Protein 3L87 (pdb70)

Organism: Streptococcus mutans serotype c (strain ATCC 700610 / UA159) (NCBI:txid210007)

Radius of gyration: 16.49 Å; Cα contacts (8 Å, |Δi|>4): 407; chains: 1; bounding box: 42×38×47 Å

Foldseek 3Di:
DDLLVQCLPPPHQDALVLFAAPPDCLLQDQAAAADPPHDVSLLSVAVNQLVLQVLCCDPVSCVVRVHHHFFKAAVSRSVHRFGKMWGFAADDPCCDPDGTPDTFIWGPKDFPDFDPFKEFAPQHDDSRYPDDDAATQIGTQKTWMWTAGNSRHTDIDIDGDPVRVRVVQRSCSNGSHHRSNRADPVDRHDDDPRYHYRD

InterPro domains:
  IPR023635 Peptide deformylase [MF_00163] (15-203)
  IPR023635 Peptide deformylase [PF01327] (17-192)
  IPR023635 Peptide deformylase [PIRSF004749] (14-200)
  IPR023635 Peptide deformylase [PR01576] (59-88)
  IPR023635 Peptide deformylase [PR01576] (129-140)
  IPR023635 Peptide deformylase [PR01576] (142-160)
  IPR023635 Peptide deformylase [PR01576] (161-190)
  IPR023635 Peptide deformylase [PTHR10458] (14-193)
  IPR023635 Peptide deformylase [TIGR00079] (17-198)
  IPR023635 Peptide deformylase [cd00487] (19-184)
  IPR036821 Peptide deformylase superfamily [G3DSA:3.90.45.10] (1-204)
  IPR036821 Peptide deformylase superfamily [SSF56420] (4-200)

CATH classification: 3.90.45.10

Structure (mmCIF, N/CA/C/O backbone):
data_3L87
#
_entry.id   3L87
#
_cell.length_a   47.589
_cell.length_b   55.621
_cell.length_c   85.778
_cell.angle_alpha   90.00
_cell.angle_beta   90.00
_cell.angle_gamma   90.00
#
_symmetry.space_group_name_H-M   'P 21 21 21'
#
loop_
_entity.id
_entity.type
_entity.pdbx_description
1 polymer 'Peptide deformylase'
2 non-polymer 'FE (III) ION'
3 water water
#
loop_
_atom_site.group_PDB
_atom_site.id
_atom_site.type_symbol
_atom_site.label_atom_id
_atom_site.label_alt_id
_atom_site.label_comp_id
_atom_site.label_asym_id
_atom_site.label_entity_id
_atom_site.label_seq_id
_atom_site.pdbx_PDB_ins_code
_atom_site.Cartn_x
_atom_site.Cartn_y
_atom_site.Cartn_z
_atom_site.occupancy
_atom_site.B_iso_or_equiv
_atom_site.auth_seq_id
_atom_site.auth_comp_id
_atom_site.auth_asym_id
_atom_site.auth_atom_id
_atom_site.pdbx_PDB_model_num
ATOM 1 N N . MET A 1 35 ? 28.298 -1.663 -2.852 1.00 43.87 1 MET A N 1
ATOM 2 C CA . MET A 1 35 ? 27.794 -0.272 -2.650 1.00 44.65 1 MET A CA 1
ATOM 3 C C . MET A 1 35 ? 27.536 0.074 -1.162 1.00 43.48 1 MET A C 1
ATOM 4 O O . MET A 1 35 ? 27.607 -0.801 -0.272 1.00 43.47 1 MET A O 1
ATOM 9 N N . SER A 1 36 ? 27.267 1.358 -0.913 1.00 42.14 2 SER A N 1
ATOM 10 C CA . SER A 1 36 ? 27.160 1.901 0.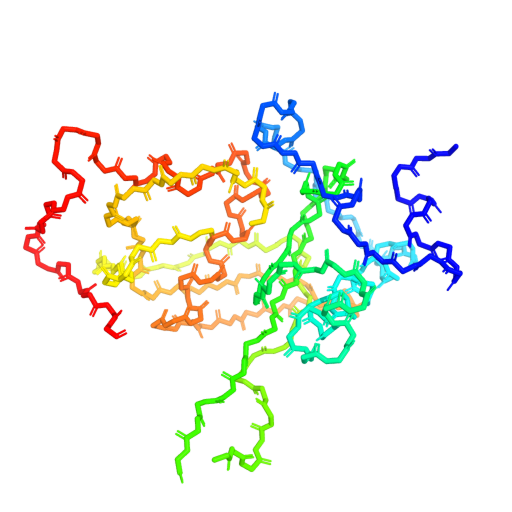438 1.00 40.45 2 SER A CA 1
ATOM 11 C C . SER A 1 36 ? 25.819 1.528 1.063 1.00 38.81 2 SER A C 1
ATOM 12 O O . SER A 1 36 ? 24.888 1.092 0.361 1.00 38.28 2 SER A O 1
ATOM 15 N N . ALA A 1 37 ? 25.716 1.688 2.382 1.00 36.05 3 ALA A N 1
ATOM 16 C CA . ALA A 1 37 ? 24.431 1.463 3.058 1.00 33.93 3 ALA A CA 1
ATOM 17 C C . ALA A 1 37 ? 23.319 2.285 2.390 1.00 31.53 3 ALA A C 1
ATOM 18 O O . ALA A 1 37 ? 22.186 1.840 2.269 1.00 30.91 3 ALA A O 1
ATOM 20 N N . ILE A 1 38 ? 23.671 3.480 1.929 1.00 29.55 4 ILE A N 1
ATOM 21 C CA . ILE A 1 38 ? 22.717 4.375 1.271 1.00 27.06 4 ILE A CA 1
ATOM 22 C C . ILE A 1 38 ? 22.333 3.912 -0.153 1.00 26.41 4 ILE A C 1
ATOM 23 O O . ILE A 1 38 ? 21.171 3.839 -0.468 1.00 24.29 4 ILE A O 1
ATOM 28 N N . LYS A 1 39 ? 23.300 3.592 -0.997 1.00 26.69 5 LYS A N 1
ATOM 29 C CA . LYS A 1 39 ? 22.962 3.030 -2.310 1.00 28.05 5 LYS A CA 1
ATOM 30 C C . LYS A 1 39 ? 22.169 1.729 -2.200 1.00 26.88 5 LYS A C 1
ATOM 31 O O . LYS A 1 39 ? 21.287 1.495 -2.999 1.00 27.07 5 LYS A O 1
ATOM 37 N N . THR A 1 40 ? 22.444 0.918 -1.182 1.00 26.47 6 THR A N 1
ATOM 38 C CA . THR A 1 40 ? 21.673 -0.296 -0.929 1.00 26.22 6 THR A CA 1
ATOM 39 C C . THR A 1 40 ? 20.252 -0.047 -0.443 1.00 25.41 6 THR A C 1
ATOM 40 O O . THR A 1 40 ? 19.309 -0.603 -1.003 1.00 25.18 6 THR A O 1
ATOM 44 N N . ILE A 1 41 ? 20.093 0.758 0.608 1.00 24.13 7 ILE A N 1
ATOM 45 C CA . ILE A 1 41 ? 18.777 1.004 1.179 1.00 24.16 7 ILE A CA 1
ATOM 46 C C . ILE A 1 41 ? 17.873 1.777 0.215 1.00 23.88 7 ILE A C 1
ATOM 47 O O . ILE A 1 41 ? 16.672 1.650 0.253 1.00 23.90 7 ILE A O 1
ATOM 52 N N . THR A 1 42 ? 18.445 2.559 -0.675 1.00 24.68 8 THR A N 1
ATOM 53 C CA . THR A 1 42 ? 17.594 3.371 -1.544 1.00 26.36 8 THR A CA 1
ATOM 54 C C . THR A 1 42 ? 17.138 2.680 -2.850 1.00 27.51 8 THR A C 1
ATOM 55 O O . THR A 1 42 ? 16.426 3.308 -3.659 1.00 27.62 8 THR A O 1
ATOM 59 N N . LYS A 1 43 ? 17.556 1.412 -3.041 1.00 27.69 9 LYS A N 1
ATOM 60 C CA . LYS A 1 43 ? 17.169 0.619 -4.203 1.00 27.72 9 LYS A CA 1
ATOM 61 C C . LYS A 1 43 ? 15.682 0.448 -4.101 1.00 27.34 9 LYS A C 1
ATOM 62 O O . LYS A 1 43 ? 15.157 0.265 -3.008 1.00 28.38 9 LYS A O 1
ATOM 68 N N . ALA A 1 44 ? 14.993 0.497 -5.231 1.00 27.60 10 ALA A N 1
ATOM 69 C CA . ALA A 1 44 ? 13.538 0.485 -5.220 1.00 27.44 10 ALA A CA 1
ATOM 70 C C . ALA A 1 44 ? 12.998 -0.788 -4.573 1.00 27.70 10 ALA A C 1
ATOM 71 O O . ALA A 1 44 ? 11.933 -0.759 -3.951 1.00 27.53 10 ALA A O 1
ATOM 73 N N . SER A 1 45 ? 13.750 -1.894 -4.718 1.00 27.30 11 SER A N 1
ATOM 74 C CA . SER A 1 45 ? 13.344 -3.212 -4.183 1.00 26.41 11 SER A CA 1
ATOM 75 C C . SER A 1 45 ? 13.567 -3.326 -2.696 1.00 25.95 11 SER A C 1
ATOM 76 O O . SER A 1 45 ? 12.945 -4.155 -2.043 1.00 25.06 11 SER A O 1
ATOM 79 N N . HIS A 1 46 ? 14.458 -2.490 -2.162 1.00 25.63 12 HIS A N 1
ATOM 80 C CA . HIS A 1 46 ? 14.852 -2.620 -0.758 1.00 24.71 12 HIS A CA 1
ATOM 81 C C . HIS A 1 46 ? 13.785 -2.183 0.228 1.00 23.13 12 HIS A C 1
ATOM 82 O O . HIS A 1 46 ? 13.379 -1.029 0.222 1.00 24.23 12 HIS A O 1
ATOM 89 N N . LEU A 1 47 ? 13.323 -3.086 1.077 1.00 21.42 13 LEU A N 1
ATOM 90 C CA . LEU A 1 47 ? 12.539 -2.681 2.254 1.00 20.98 13 LEU A CA 1
ATOM 91 C C . LEU A 1 47 ? 13.425 -2.720 3.508 1.00 19.57 13 LEU A C 1
ATOM 92 O O . LEU A 1 47 ? 14.097 -3.731 3.741 1.00 19.68 13 LEU A O 1
ATOM 97 N N . ILE A 1 48 ? 13.442 -1.642 4.299 1.00 17.81 14 ILE A N 1
ATOM 98 C CA . ILE A 1 48 ? 14.289 -1.595 5.540 1.00 15.47 14 ILE A CA 1
ATOM 99 C C . ILE A 1 48 ? 13.721 -2.590 6.508 1.00 15.33 14 ILE A C 1
ATOM 100 O O . ILE A 1 48 ? 12.527 -2.615 6.737 1.00 13.96 14 ILE A O 1
ATOM 105 N N . ASP A 1 49 ? 14.588 -3.415 7.094 1.00 16.86 15 ASP A N 1
ATOM 106 C CA . ASP A 1 49 ? 14.178 -4.317 8.159 1.00 17.26 15 ASP A CA 1
ATOM 107 C C . ASP A 1 49 ? 15.235 -4.294 9.240 1.00 17.24 15 ASP A C 1
ATOM 108 O O . ASP A 1 49 ? 16.136 -3.510 9.121 1.00 17.25 15 ASP A O 1
ATOM 113 N N . MET A 1 50 ? 15.152 -5.157 10.269 1.00 17.51 16 MET A N 1
ATOM 114 C CA . MET A 1 50 ? 16.107 -5.162 11.393 1.00 17.18 16 MET A CA 1
ATOM 115 C C . MET A 1 50 ? 17.603 -5.426 11.084 1.00 17.59 16 MET A C 1
ATOM 116 O O . MET A 1 50 ? 18.484 -5.114 11.907 1.00 15.87 16 MET A O 1
ATOM 121 N N . ASN A 1 51 ? 17.889 -5.999 9.919 1.00 18.13 17 ASN A N 1
ATOM 122 C CA . ASN A 1 51 ? 19.247 -6.321 9.540 1.00 19.43 17 ASN A CA 1
ATOM 123 C C . ASN A 1 51 ? 19.962 -5.107 8.983 1.00 18.83 17 ASN A C 1
ATOM 124 O O . ASN A 1 51 ? 21.185 -5.076 8.920 1.00 19.24 17 ASN A O 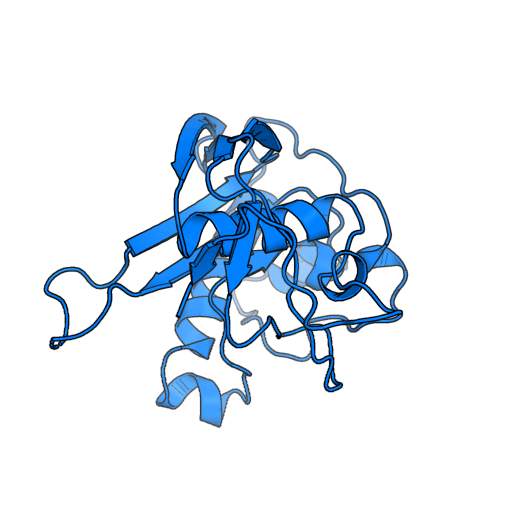1
ATOM 129 N N . ASP A 1 52 ? 19.196 -4.096 8.577 1.00 19.13 18 ASP A N 1
ATOM 130 C CA . ASP A 1 52 ? 19.745 -2.801 8.201 1.00 18.09 18 ASP A CA 1
ATOM 131 C C . ASP A 1 52 ? 20.069 -1.896 9.419 1.00 18.44 18 ASP A C 1
ATOM 132 O O . ASP A 1 52 ? 20.850 -0.948 9.271 1.00 18.39 18 ASP A O 1
ATOM 137 N N . ILE A 1 53 ? 19.453 -2.172 10.584 1.00 17.57 19 ILE A N 1
ATOM 138 C CA . ILE A 1 53 ? 19.663 -1.408 11.835 1.00 16.35 19 ILE A CA 1
ATOM 139 C C . ILE A 1 53 ? 20.868 -1.911 12.622 1.00 15.92 19 ILE A C 1
ATOM 140 O O . ILE A 1 53 ? 20.938 -3.068 13.040 1.00 14.80 19 ILE A O 1
ATOM 145 N N . ILE A 1 54 ? 21.844 -1.027 12.801 1.00 15.10 20 ILE A N 1
ATOM 146 C CA . ILE A 1 54 ? 23.063 -1.331 13.503 1.00 13.90 20 ILE A CA 1
ATOM 147 C C . ILE A 1 54 ? 22.819 -1.161 14.999 1.00 14.34 20 ILE A C 1
ATOM 148 O O . ILE A 1 54 ? 21.849 -0.510 15.426 1.00 12.87 20 ILE A O 1
ATOM 153 N N . ARG A 1 55 ? 23.666 -1.800 15.809 1.00 14.58 21 ARG A N 1
ATOM 154 C CA . ARG A 1 55 ? 23.321 -1.931 17.200 1.00 14.68 21 ARG A CA 1
ATOM 155 C C . ARG A 1 55 ? 24.368 -1.294 18.065 1.00 14.66 21 ARG A C 1
ATOM 156 O O . ARG A 1 55 ? 25.510 -1.054 17.639 1.00 13.72 21 ARG A O 1
ATOM 164 N N . GLU A 1 56 ? 23.942 -0.979 19.278 1.00 14.52 22 GLU A N 1
ATOM 165 C CA . GLU A 1 56 ? 24.822 -0.404 20.245 1.00 15.72 22 GLU A CA 1
ATOM 166 C C . GLU A 1 56 ? 26.196 -1.055 20.129 1.00 15.61 22 GLU A C 1
ATOM 167 O O . GLU A 1 56 ? 26.306 -2.266 20.259 1.00 16.96 22 GLU A O 1
ATOM 173 N N . GLY A 1 57 ? 27.239 -0.267 19.919 1.00 16.15 23 GLY A N 1
ATOM 174 C CA . GLY A 1 57 ? 28.615 -0.801 19.854 1.00 15.08 23 GLY A CA 1
ATOM 175 C C . GLY A 1 57 ? 29.278 -0.477 18.525 1.00 14.04 23 GLY A C 1
ATOM 176 O O . GLY A 1 57 ? 30.499 -0.375 18.411 1.00 14.38 23 GLY A O 1
ATOM 177 N N . HIS A 1 58 ? 28.451 -0.338 17.512 1.00 13.34 24 HIS A N 1
ATOM 178 C CA . HIS A 1 58 ? 28.902 0.069 16.212 1.00 13.56 24 HIS A CA 1
ATOM 179 C C . HIS A 1 58 ? 29.416 1.553 16.235 1.00 13.74 24 HIS A C 1
ATOM 180 O O . HIS A 1 58 ? 28.715 2.452 16.713 1.00 13.99 24 HIS A O 1
ATOM 187 N N . PRO A 1 59 ? 30.632 1.816 15.703 1.00 14.41 25 PRO A N 1
ATOM 188 C CA . PRO A 1 59 ? 31.179 3.182 15.797 1.00 15.19 25 PRO A CA 1
ATOM 189 C C . PRO A 1 59 ? 30.312 4.288 15.188 1.00 15.50 25 PRO A C 1
ATOM 190 O O . PRO A 1 59 ? 30.387 5.414 15.677 1.00 16.95 25 PRO A O 1
ATOM 194 N N . THR A 1 60 ? 29.492 3.991 14.174 1.00 15.80 26 THR A N 1
ATOM 195 C CA . THR A 1 60 ? 28.710 5.050 13.473 1.00 15.24 26 THR A CA 1
ATOM 196 C C . THR A 1 60 ? 27.616 5.718 14.369 1.00 14.92 26 THR A C 1
ATOM 197 O O . THR A 1 60 ? 27.214 6.858 14.132 1.00 15.10 26 THR A O 1
ATOM 201 N N . LEU A 1 61 ? 27.135 4.997 15.390 1.00 13.95 27 LEU A N 1
ATOM 202 C CA . LEU A 1 61 ? 26.205 5.536 16.404 1.00 12.49 27 LEU A CA 1
ATOM 203 C C . LEU A 1 61 ? 26.862 6.564 17.336 1.00 11.93 27 LEU A C 1
ATOM 204 O O . LEU A 1 61 ? 26.171 7.310 18.010 1.00 13.57 27 LEU A O 1
ATOM 209 N N . ARG A 1 62 ? 28.179 6.601 17.398 1.00 10.31 28 ARG A N 1
ATOM 210 C CA . ARG A 1 62 ? 28.882 7.535 18.263 1.00 11.65 28 ARG A CA 1
ATOM 211 C C . ARG A 1 62 ? 29.601 8.685 17.501 1.00 11.66 28 ARG A C 1
ATOM 212 O O . ARG A 1 62 ? 30.178 9.542 18.111 1.00 11.47 28 ARG A O 1
ATOM 220 N N . ALA A 1 63 ? 29.551 8.645 16.169 1.00 13.06 29 ALA A N 1
ATOM 221 C CA . ALA A 1 63 ? 30.083 9.641 15.299 1.00 11.72 29 ALA A CA 1
ATOM 222 C C . ALA A 1 63 ? 29.098 10.787 15.247 1.00 13.20 29 ALA A C 1
ATOM 223 O O . ALA A 1 63 ? 27.893 10.592 15.428 1.00 13.19 29 ALA A O 1
ATOM 225 N N . VAL A 1 64 ? 29.593 11.995 14.954 1.00 13.39 30 VAL A N 1
ATOM 226 C CA . VAL A 1 64 ? 28.691 13.132 14.711 1.00 14.08 30 VAL A CA 1
ATOM 227 C C . VAL A 1 64 ? 28.283 13.023 13.244 1.00 14.25 30 VAL A C 1
ATOM 228 O O . VAL A 1 64 ? 29.127 12.886 12.362 1.00 13.40 30 VAL A O 1
ATOM 232 N N . ALA A 1 65 ? 26.980 13.002 12.992 1.00 14.87 31 ALA A N 1
ATOM 233 C CA . ALA A 1 65 ? 26.493 12.852 11.635 1.00 15.89 31 ALA A CA 1
ATOM 234 C C . ALA A 1 65 ? 26.881 14.085 10.778 1.00 16.09 31 ALA A C 1
ATOM 235 O O . ALA A 1 65 ? 27.125 15.193 11.309 1.00 16.74 31 ALA A O 1
ATOM 237 N N . GLN A 1 66 ? 26.949 13.862 9.470 1.00 16.52 32 GLN A N 1
ATOM 238 C CA . GLN A 1 66 ? 27.298 14.884 8.498 1.00 17.66 32 GLN A CA 1
ATOM 239 C C . GLN A 1 66 ? 26.041 15.625 8.103 1.00 17.89 32 GLN A C 1
ATOM 240 O O . GLN A 1 66 ? 24.993 15.024 7.988 1.00 17.24 32 GLN A O 1
ATOM 246 N N . ASP A 1 67 ? 26.159 16.940 7.889 1.00 18.87 33 ASP A N 1
ATOM 247 C CA . ASP A 1 67 ? 25.053 17.781 7.430 1.00 19.20 33 ASP A CA 1
ATOM 248 C C . ASP A 1 67 ? 24.685 17.320 6.067 1.00 18.47 33 ASP A C 1
ATOM 249 O O . ASP A 1 67 ? 25.575 16.958 5.329 1.00 18.40 33 ASP A O 1
ATOM 254 N N . VAL A 1 68 ? 23.404 17.323 5.701 1.00 18.88 34 VAL A N 1
ATOM 255 C CA . VAL A 1 68 ? 23.115 17.134 4.285 1.00 20.15 34 VAL A CA 1
ATOM 256 C C . VAL A 1 68 ? 23.136 18.510 3.596 1.00 22.19 34 VAL A C 1
ATOM 257 O O . VAL A 1 68 ? 22.815 19.548 4.206 1.00 21.90 34 VAL A O 1
ATOM 261 N N . THR A 1 69 ? 23.501 18.491 2.319 1.00 23.94 35 THR A N 1
ATOM 262 C CA . THR A 1 69 ? 23.634 19.703 1.531 1.00 24.93 35 THR A CA 1
ATOM 263 C C . THR A 1 69 ? 22.338 19.875 0.707 1.00 24.75 35 THR A C 1
ATOM 264 O O . THR A 1 69 ? 21.603 18.893 0.513 1.00 23.49 35 THR A O 1
ATOM 268 N N . PHE A 1 70 ? 22.015 21.120 0.320 1.00 24.40 36 PHE A N 1
ATOM 269 C CA . PHE A 1 70 ? 20.771 21.427 -0.397 1.00 24.98 36 PHE A CA 1
ATOM 270 C C . PHE A 1 70 ? 21.052 22.022 -1.787 1.00 25.04 36 PHE A C 1
ATOM 271 O O . PHE A 1 70 ? 22.131 22.548 -2.005 1.00 25.70 36 PHE A O 1
ATOM 279 N N . PRO A 1 71 ? 20.126 21.881 -2.758 1.00 25.54 37 PRO A N 1
ATOM 280 C CA . PRO A 1 71 ? 18.861 21.130 -2.701 1.00 25.99 37 PRO A CA 1
ATOM 281 C C . PRO A 1 71 ? 19.188 19.649 -2.554 1.00 25.98 37 PRO A C 1
ATOM 282 O O . PRO A 1 71 ? 20.213 19.200 -3.095 1.00 26.03 37 PRO A O 1
ATOM 286 N N . LEU A 1 72 ? 18.339 18.927 -1.822 1.00 25.87 38 LEU A N 1
ATOM 287 C CA . LEU A 1 72 ? 18.518 17.507 -1.496 1.00 26.12 38 LEU A CA 1
ATOM 288 C C . LEU A 1 72 ? 18.815 16.593 -2.715 1.00 26.97 38 LEU A C 1
ATOM 289 O O . LEU A 1 72 ? 18.100 16.652 -3.730 1.00 27.15 38 LEU A O 1
ATOM 294 N N . ASN A 1 73 ? 19.854 15.764 -2.658 1.00 27.55 39 ASN A N 1
ATOM 295 C CA . ASN A 1 73 ? 19.909 14.744 -3.728 1.00 29.22 39 ASN A CA 1
ATOM 296 C C . ASN A 1 73 ? 18.881 13.665 -3.501 1.00 29.29 39 ASN A C 1
ATOM 297 O O . ASN A 1 73 ? 18.344 13.524 -2.369 1.00 28.88 39 ASN A O 1
ATOM 302 N N . GLU A 1 74 ? 18.571 12.938 -4.579 1.00 29.28 40 GLU A N 1
ATOM 303 C CA . GLU A 1 74 ? 17.386 12.089 -4.597 1.00 29.90 40 GLU A CA 1
ATOM 304 C C . GLU A 1 74 ? 17.546 10.891 -3.640 1.00 28.67 40 GLU A C 1
ATOM 305 O O . GLU A 1 74 ? 16.538 10.360 -3.133 1.00 28.90 40 GLU A O 1
ATOM 311 N N . ASP A 1 75 ? 18.802 10.515 -3.377 1.00 27.11 41 ASP A N 1
ATOM 312 C CA . ASP A 1 75 ? 19.170 9.463 -2.410 1.00 27.11 41 ASP A CA 1
ATOM 313 C C . ASP A 1 75 ? 18.681 9.822 -0.991 1.00 25.11 41 ASP A C 1
ATOM 314 O O . ASP A 1 75 ? 18.015 9.016 -0.311 1.00 24.18 41 ASP A O 1
ATOM 319 N N . ASP A 1 76 ? 19.056 11.034 -0.567 1.00 23.64 42 ASP A N 1
ATOM 320 C CA . ASP A 1 76 ? 18.610 11.649 0.697 1.00 22.37 42 ASP A CA 1
ATOM 321 C C . ASP A 1 76 ? 17.078 11.733 0.785 1.00 21.37 42 ASP A C 1
ATOM 322 O O . ASP A 1 76 ? 16.508 11.498 1.839 1.00 20.23 42 ASP A O 1
ATOM 327 N N . ILE A 1 77 ? 16.433 12.058 -0.340 1.00 21.50 43 ILE A N 1
ATOM 328 C CA . ILE A 1 77 ? 14.973 12.076 -0.456 1.00 21.65 43 ILE A CA 1
ATOM 329 C C . ILE A 1 77 ? 14.322 10.681 -0.338 1.00 21.32 43 ILE A C 1
ATOM 330 O O . ILE A 1 77 ? 13.366 10.492 0.437 1.00 21.57 43 ILE A O 1
ATOM 335 N N . ILE A 1 78 ? 14.825 9.712 -1.105 1.00 20.57 44 ILE A N 1
ATOM 336 C CA . ILE A 1 78 ? 14.333 8.314 -1.034 1.00 21.34 44 ILE A CA 1
ATOM 337 C C . ILE A 1 78 ? 14.674 7.708 0.332 1.00 20.03 44 ILE A C 1
ATOM 338 O O . ILE A 1 78 ? 13.834 7.030 0.923 1.00 19.91 44 ILE A O 1
ATOM 343 N N . LEU A 1 79 ? 15.881 8.006 0.839 1.00 19.67 45 LEU A N 1
ATOM 344 C CA . LEU A 1 79 ? 16.281 7.520 2.172 1.00 18.79 45 LEU A CA 1
ATOM 345 C C . LEU A 1 79 ? 15.207 7.856 3.186 1.00 18.46 45 LEU A C 1
ATOM 346 O O . LEU A 1 79 ? 14.800 7.001 3.938 1.00 17.71 45 LEU A O 1
ATOM 351 N N . GLY A 1 80 ? 14.671 9.086 3.131 1.00 18.90 46 GLY A N 1
ATOM 352 C CA . GLY A 1 80 ? 13.636 9.488 4.056 1.00 18.24 46 GLY A CA 1
ATOM 353 C C . GLY A 1 80 ? 12.304 8.787 3.905 1.00 18.20 46 GLY A C 1
ATOM 354 O O . GLY A 1 80 ? 11.665 8.429 4.901 1.00 17.08 46 GLY A O 1
ATOM 355 N N . GLU A 1 81 ? 11.836 8.632 2.662 1.00 19.61 47 GLU A N 1
ATOM 356 C CA . GLU A 1 81 ? 10.607 7.850 2.392 1.00 20.77 47 GLU A CA 1
ATOM 357 C C . GLU A 1 81 ? 10.753 6.396 2.899 1.00 19.85 47 GLU A C 1
ATOM 358 O O . GLU A 1 81 ? 9.850 5.835 3.482 1.00 19.47 47 GLU A O 1
ATOM 364 N N . LYS A 1 82 ? 11.918 5.805 2.697 1.00 20.02 48 LYS A N 1
ATOM 365 C CA . LYS A 1 82 ? 12.177 4.427 3.203 1.00 20.36 48 LYS A CA 1
ATOM 366 C C . LYS A 1 82 ? 12.094 4.329 4.716 1.00 20.15 48 LYS A C 1
ATOM 367 O O . LYS A 1 82 ? 11.556 3.333 5.268 1.00 19.74 48 LYS A O 1
ATOM 373 N N . MET A 1 83 ? 12.641 5.340 5.404 1.00 19.05 49 MET A N 1
ATOM 374 C CA . MET A 1 83 ? 12.569 5.356 6.868 1.00 18.08 49 MET A CA 1
ATOM 375 C C . MET A 1 83 ? 11.148 5.432 7.383 1.00 17.88 49 MET A C 1
ATOM 376 O O . MET A 1 83 ? 10.793 4.694 8.296 1.00 18.44 49 MET A O 1
ATOM 381 N N . LEU A 1 84 ? 10.338 6.327 6.816 1.00 18.00 50 LEU A N 1
ATOM 382 C CA . LEU A 1 84 ? 8.911 6.453 7.164 1.00 18.30 50 LEU A CA 1
ATOM 383 C C . LEU A 1 84 ? 8.127 5.159 6.810 1.00 18.31 50 LEU A C 1
ATOM 384 O O . LEU A 1 84 ? 7.309 4.673 7.582 1.00 16.44 50 LEU A O 1
ATOM 389 N N . GLN A 1 85 ? 8.402 4.594 5.651 1.00 19.43 51 GLN A N 1
ATOM 390 C CA . GLN A 1 85 ? 7.810 3.277 5.316 1.00 21.17 51 GLN A CA 1
ATOM 391 C C . GLN A 1 85 ? 8.199 2.175 6.329 1.00 20.55 51 GLN A C 1
ATOM 392 O O . GLN A 1 85 ? 7.345 1.408 6.790 1.00 20.15 51 GLN A O 1
ATOM 398 N N . PHE A 1 86 ? 9.464 2.150 6.741 1.00 20.60 52 PHE A N 1
ATOM 399 C CA . PHE A 1 86 ? 9.868 1.235 7.818 1.00 20.05 52 PHE A CA 1
ATOM 400 C C . PHE A 1 86 ? 9.041 1.459 9.067 1.00 20.03 52 PHE A C 1
ATOM 401 O O . PHE A 1 86 ? 8.550 0.487 9.633 1.00 20.19 52 PHE A O 1
ATOM 409 N N . LEU A 1 87 ? 8.869 2.722 9.507 1.00 19.87 53 LEU A N 1
ATOM 410 C CA . LEU A 1 87 ? 8.053 2.979 10.697 1.00 19.89 53 LEU A CA 1
ATOM 411 C C . LEU A 1 87 ? 6.597 2.598 10.484 1.00 20.82 53 LEU A C 1
ATOM 412 O O . LEU A 1 87 ? 5.984 2.091 11.398 1.00 20.53 53 LEU A O 1
ATOM 417 N N . LYS A 1 88 ? 6.031 2.819 9.293 1.00 22.23 54 LYS A N 1
ATOM 418 C CA . LYS A 1 88 ? 4.686 2.257 9.019 1.00 23.41 54 LYS A CA 1
ATOM 419 C C . LYS A 1 88 ? 4.715 0.737 9.248 1.00 22.77 54 LYS A C 1
ATOM 420 O O . LYS A 1 88 ? 3.999 0.226 10.116 1.00 21.75 54 LYS A O 1
ATOM 426 N N . ASN A 1 89 ? 5.581 0.058 8.486 1.00 22.36 55 ASN A N 1
ATOM 427 C CA . ASN A 1 89 ? 5.700 -1.407 8.527 1.00 23.62 55 ASN A CA 1
ATOM 428 C C . ASN A 1 89 ? 5.805 -1.875 9.952 1.00 23.95 55 ASN A C 1
ATOM 429 O O . ASN A 1 89 ? 5.091 -2.772 10.346 1.00 25.11 55 ASN A O 1
ATOM 434 N N . SER A 1 90 ? 6.640 -1.212 10.751 1.00 24.74 56 SER A N 1
ATOM 435 C CA . SER A 1 90 ? 6.899 -1.672 12.123 1.00 23.99 56 SER A CA 1
ATOM 436 C C . SER A 1 90 ? 5.737 -1.490 13.042 1.00 24.51 56 SER A C 1
ATOM 437 O O . SER A 1 90 ? 5.691 -2.136 14.078 1.00 24.30 56 SER A O 1
ATOM 440 N N . GLN A 1 91 ? 4.821 -0.582 12.693 1.00 25.50 57 GLN A N 1
ATOM 441 C CA . GLN A 1 91 ? 3.632 -0.283 13.510 1.00 26.47 57 GLN A CA 1
ATOM 442 C C . GLN A 1 91 ? 2.371 -1.092 13.092 1.00 28.10 57 GLN A C 1
ATOM 443 O O . GLN A 1 91 ? 1.404 -1.179 13.847 1.00 27.86 57 GLN A O 1
ATOM 449 N N . ASP A 1 92 ? 2.377 -1.624 11.878 1.00 29.83 58 ASP A N 1
ATOM 450 C CA . ASP A 1 92 ? 1.299 -2.463 11.386 1.00 32.48 58 ASP A CA 1
ATOM 451 C C . ASP A 1 92 ? 1.543 -3.897 11.877 1.00 33.51 58 ASP A C 1
ATOM 452 O O . ASP A 1 92 ? 2.578 -4.484 11.589 1.00 33.78 58 ASP A O 1
ATOM 457 N N . PRO A 1 93 ? 0.606 -4.446 12.670 1.00 35.11 59 PRO A N 1
ATOM 458 C CA . PRO A 1 93 ? 0.745 -5.811 13.191 1.00 35.85 59 PRO A CA 1
ATOM 459 C C . PRO A 1 93 ? 1.153 -6.876 12.161 1.00 36.51 59 PRO A C 1
ATOM 460 O O . PRO A 1 93 ? 1.996 -7.729 12.459 1.00 37.08 59 PRO A O 1
ATOM 464 N N . VAL A 1 94 ? 0.584 -6.791 10.960 1.00 37.00 60 VAL A N 1
ATOM 465 C CA . VAL A 1 94 ? 0.717 -7.829 9.941 1.00 37.10 60 VAL A CA 1
ATOM 466 C C . VAL A 1 94 ? 2.067 -7.780 9.219 1.00 37.64 60 VAL A C 1
ATOM 467 O O . VAL A 1 94 ? 2.687 -8.817 8.949 1.00 37.81 60 VAL A O 1
ATOM 471 N N . THR A 1 95 ? 2.535 -6.580 8.907 1.00 37.66 61 THR A N 1
ATOM 472 C CA . THR A 1 95 ? 3.842 -6.453 8.271 1.00 37.57 61 THR A CA 1
ATOM 473 C C . THR A 1 95 ? 4.946 -6.663 9.290 1.00 37.26 61 THR A C 1
ATOM 474 O O . THR A 1 95 ? 5.937 -7.277 8.970 1.00 37.53 61 THR A O 1
ATOM 478 N N . ALA A 1 96 ? 4.751 -6.170 10.517 1.00 37.32 62 ALA A N 1
ATOM 479 C CA . ALA A 1 96 ? 5.750 -6.257 11.595 1.00 37.43 62 ALA A CA 1
ATOM 480 C C . ALA A 1 96 ? 6.120 -7.719 11.914 1.00 37.89 62 ALA A C 1
ATOM 481 O O . ALA A 1 96 ? 7.273 -8.123 11.774 1.00 37.24 62 ALA A O 1
ATOM 483 N N . GLU A 1 97 ? 5.137 -8.507 12.338 1.00 38.87 63 GLU A N 1
ATOM 484 C CA . GLU A 1 97 ? 5.367 -9.937 12.646 1.00 39.65 63 GLU A CA 1
ATOM 485 C C . GLU A 1 97 ? 5.969 -10.729 11.461 1.00 38.60 63 GLU A C 1
ATOM 486 O O . GLU A 1 97 ? 6.922 -11.487 11.638 1.00 38.57 63 GLU A O 1
ATOM 492 N N . LYS A 1 98 ? 5.445 -10.490 10.262 1.00 37.90 64 LYS A N 1
ATOM 493 C CA . LYS A 1 98 ? 5.942 -11.119 9.041 1.00 37.65 64 LYS A CA 1
ATOM 494 C C . LYS A 1 98 ? 7.364 -10.692 8.643 1.00 37.05 64 LYS A C 1
ATOM 495 O O . LYS A 1 98 ? 8.157 -11.505 8.155 1.00 36.40 64 LYS A O 1
ATOM 501 N N . MET A 1 99 ? 7.684 -9.414 8.834 1.00 36.03 65 MET A N 1
ATOM 502 C CA . MET A 1 99 ? 9.026 -8.904 8.515 1.00 35.21 65 MET A CA 1
ATOM 503 C C . MET A 1 99 ? 9.968 -9.006 9.697 1.00 33.99 65 MET A C 1
ATOM 504 O O . MET A 1 99 ? 11.176 -8.804 9.556 1.00 33.99 65 MET A O 1
ATOM 509 N N . GLU A 1 100 ? 9.395 -9.335 10.853 1.00 32.87 66 GLU A N 1
ATOM 510 C CA . GLU A 1 100 ? 10.098 -9.449 12.133 1.00 32.07 66 GLU A CA 1
ATOM 511 C C . GLU A 1 100 ? 10.702 -8.130 12.540 1.00 31.00 66 GLU A C 1
ATOM 512 O O . GLU A 1 100 ? 11.924 -8.007 12.720 1.00 30.20 66 GLU A O 1
ATOM 518 N N . LEU A 1 101 ? 9.818 -7.147 12.662 1.00 30.24 67 LEU A N 1
ATOM 519 C CA . LEU A 1 101 ? 10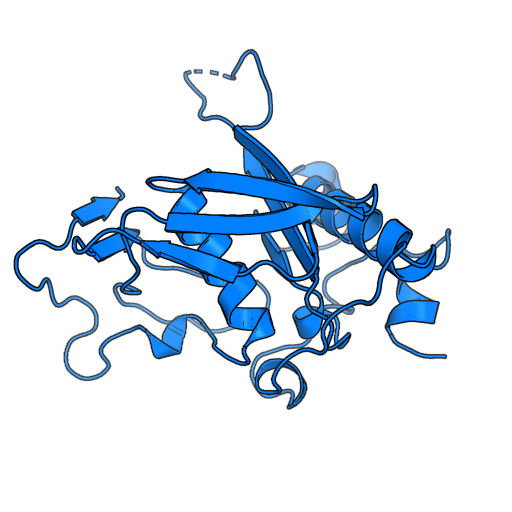.212 -5.795 13.029 1.00 29.10 67 LEU A CA 1
ATOM 520 C C . LEU A 1 101 ? 9.827 -5.541 14.473 1.00 28.21 67 LEU A C 1
ATOM 521 O O . LEU A 1 101 ? 8.872 -6.108 15.006 1.00 27.46 67 LEU A O 1
ATOM 526 N N . ARG A 1 102 ? 10.612 -4.681 15.087 1.00 27.55 68 ARG A N 1
ATOM 527 C CA . ARG A 1 102 ? 10.395 -4.223 16.434 1.00 27.39 68 ARG A CA 1
ATOM 528 C C . ARG A 1 102 ? 9.792 -2.819 16.200 1.00 26.59 68 ARG A C 1
ATOM 529 O O . ARG A 1 102 ? 10.223 -2.128 15.279 1.00 25.55 68 ARG A O 1
ATOM 537 N N . GLY A 1 103 ? 8.748 -2.465 16.969 1.00 25.66 69 GLY A N 1
ATOM 538 C CA . GLY A 1 103 ? 7.880 -1.346 16.655 1.00 24.16 69 GLY A CA 1
ATOM 539 C C . GLY A 1 103 ? 8.594 -0.038 16.961 1.00 24.56 69 GLY A C 1
ATOM 540 O O . GLY A 1 103 ? 9.355 0.028 17.922 1.00 25.73 69 GLY A O 1
ATOM 541 N N . GLY A 1 104 ? 8.363 1.000 16.159 1.00 22.88 70 GLY A N 1
ATOM 542 C CA . GLY A 1 104 ? 9.078 2.279 16.357 1.00 20.61 70 GLY A CA 1
ATOM 543 C C . GLY A 1 104 ? 8.222 3.475 16.040 1.00 18.53 70 GLY A C 1
ATOM 544 O O . GLY A 1 104 ? 7.184 3.352 15.387 1.00 18.06 70 GLY A O 1
ATOM 545 N N . VAL A 1 105 ? 8.646 4.639 16.513 1.00 18.04 71 VAL A N 1
ATOM 546 C CA . VAL A 1 105 ? 7.976 5.920 16.151 1.00 17.28 71 VAL A CA 1
ATOM 547 C C . VAL A 1 105 ? 8.974 6.960 15.647 1.00 16.53 71 VAL A C 1
ATOM 548 O O . VAL A 1 105 ? 8.585 8.033 15.234 1.00 14.86 71 VAL A O 1
ATOM 552 N N . GLY A 1 106 ? 10.263 6.621 15.663 1.00 16.14 72 GLY A N 1
ATOM 553 C CA . GLY A 1 106 ? 11.274 7.523 15.143 1.00 15.26 72 GLY A CA 1
ATOM 554 C C . GLY A 1 106 ? 12.397 6.647 14.652 1.00 15.65 72 GLY A C 1
ATOM 555 O O . GLY A 1 106 ? 12.491 5.492 15.064 1.00 15.22 72 GLY A O 1
ATOM 556 N N . LEU A 1 107 ? 13.240 7.194 13.782 1.00 13.75 73 LEU A N 1
ATOM 557 C CA . LEU A 1 107 ? 14.394 6.480 13.263 1.00 14.54 73 LEU A CA 1
ATOM 558 C C . LEU A 1 107 ? 15.364 7.517 12.702 1.00 14.32 73 LEU A C 1
ATOM 559 O O . LEU A 1 107 ? 14.907 8.549 12.218 1.00 14.83 73 LEU A O 1
ATOM 564 N N . ALA A 1 108 ? 16.670 7.278 12.827 1.00 13.20 74 ALA A N 1
ATOM 565 C CA . ALA A 1 108 ? 17.684 8.253 12.402 1.00 13.51 74 ALA A CA 1
ATOM 566 C C . ALA A 1 108 ? 18.699 7.568 11.520 1.00 13.10 74 ALA A C 1
ATOM 567 O O . ALA A 1 108 ? 19.113 6.436 11.806 1.00 12.99 74 ALA A O 1
ATOM 569 N N . ALA A 1 109 ? 19.147 8.277 10.487 1.00 12.41 75 ALA A N 1
ATOM 570 C CA . ALA A 1 109 ? 20.008 7.664 9.466 1.00 12.35 75 ALA A CA 1
ATOM 571 C C . ALA A 1 109 ? 21.242 6.958 10.068 1.00 12.87 75 ALA A C 1
ATOM 572 O O . ALA A 1 109 ? 21.619 5.869 9.587 1.00 12.72 75 ALA A O 1
ATOM 574 N N . PRO A 1 110 ? 21.856 7.546 11.144 1.00 12.93 76 PRO A N 1
ATOM 575 C CA . PRO A 1 110 ? 23.019 6.871 11.730 1.00 12.86 76 PRO A CA 1
ATOM 576 C C . PRO A 1 110 ? 22.721 5.446 12.190 1.00 12.28 76 PRO A C 1
ATOM 577 O O . PRO A 1 110 ? 23.650 4.626 12.159 1.00 12.07 76 PRO A O 1
ATOM 581 N N . GLN A 1 111 ? 21.455 5.121 12.503 1.00 11.86 77 GLN A N 1
ATOM 582 C CA . GLN A 1 111 ? 21.172 3.742 12.938 1.00 12.60 77 GLN A CA 1
ATOM 583 C C . GLN A 1 111 ? 21.136 2.767 11.754 1.00 13.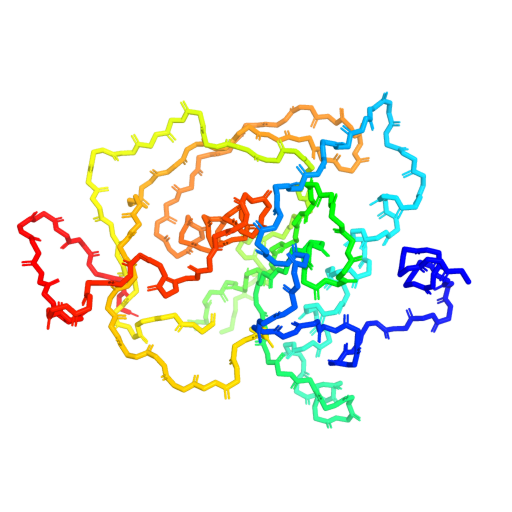74 77 GLN A C 1
ATOM 584 O O . GLN A 1 111 ? 20.977 1.563 11.973 1.00 13.53 77 GLN A O 1
ATOM 590 N N . LEU A 1 112 ? 21.260 3.303 10.535 1.00 13.10 78 LEU A N 1
ATOM 591 C CA . LEU A 1 112 ? 21.228 2.534 9.304 1.00 13.34 78 LEU A CA 1
ATOM 592 C C . LEU A 1 112 ? 22.633 2.502 8.743 1.00 13.15 78 LEU A C 1
ATOM 593 O O . LEU A 1 112 ? 22.842 2.170 7.577 1.00 13.49 78 LEU A O 1
ATOM 598 N N . ASP A 1 113 ? 23.591 2.879 9.590 1.00 13.70 79 ASP A N 1
ATOM 599 C CA . ASP A 1 113 ? 24.985 3.090 9.183 1.00 14.69 79 ASP A CA 1
ATOM 600 C C . ASP A 1 113 ? 25.151 4.108 8.019 1.00 15.57 79 ASP A C 1
ATOM 601 O O . ASP A 1 113 ? 26.046 3.982 7.162 1.00 15.29 79 ASP A O 1
ATOM 606 N N . ILE A 1 114 ? 24.300 5.141 8.026 1.00 16.27 80 ILE A N 1
ATOM 607 C CA . ILE A 1 114 ? 24.413 6.308 7.123 1.00 15.79 80 ILE A CA 1
ATOM 608 C C . ILE A 1 114 ? 24.579 7.573 8.008 1.00 14.35 80 ILE A C 1
ATOM 609 O O . ILE A 1 114 ? 23.603 8.064 8.558 1.00 15.09 80 ILE A O 1
ATOM 614 N N . SER A 1 115 ? 25.803 8.028 8.177 1.00 12.05 81 SER A N 1
ATOM 615 C CA . SER A 1 115 ? 26.141 9.146 9.085 1.00 13.02 81 SER A CA 1
ATOM 616 C C . SER A 1 115 ? 25.713 10.466 8.457 1.00 12.37 81 SER A C 1
ATOM 617 O O . SER A 1 115 ? 26.573 11.233 8.012 1.00 12.48 81 SER A O 1
ATOM 620 N N . LYS A 1 116 ? 24.401 10.705 8.371 1.00 11.54 82 LYS A N 1
ATOM 621 C CA . LYS A 1 116 ? 23.918 12.007 7.858 1.00 12.67 82 LYS A CA 1
ATOM 622 C C . LYS A 1 116 ? 22.837 12.451 8.795 1.00 12.97 82 LYS A C 1
ATOM 623 O O . LYS A 1 116 ? 22.137 11.610 9.406 1.00 12.03 82 LYS A O 1
ATOM 629 N N . ARG A 1 117 ? 22.661 13.767 8.888 1.00 11.51 83 ARG A N 1
ATOM 630 C CA . ARG A 1 117 ? 21.617 14.329 9.719 1.00 11.02 83 ARG A CA 1
ATOM 631 C C . ARG A 1 117 ? 20.240 14.207 9.070 1.00 11.23 83 ARG A C 1
ATOM 632 O O . ARG A 1 117 ? 19.698 15.190 8.512 1.00 9.03 83 ARG A O 1
ATOM 640 N N . ILE A 1 118 ? 19.641 13.014 9.211 1.00 10.21 84 ILE A N 1
ATOM 641 C CA . ILE A 1 118 ? 18.307 12.747 8.681 1.00 9.82 84 ILE A CA 1
ATOM 642 C C . ILE A 1 118 ? 17.577 11.924 9.707 1.00 11.20 84 ILE A C 1
ATOM 643 O O . ILE A 1 118 ? 18.115 10.902 10.199 1.00 12.27 84 ILE A O 1
ATOM 648 N N . ILE A 1 119 ? 16.360 12.351 10.034 1.00 11.40 85 ILE A N 1
ATOM 649 C CA . ILE A 1 119 ? 15.534 11.604 10.958 1.00 11.68 85 ILE A CA 1
ATOM 650 C C . ILE A 1 119 ? 14.120 11.478 10.408 1.00 13.23 85 ILE A C 1
ATOM 651 O O . ILE A 1 119 ? 13.628 12.337 9.663 1.00 13.08 85 ILE A O 1
ATOM 656 N N . ALA A 1 120 ? 13.439 10.426 10.825 1.00 13.25 86 ALA A N 1
ATOM 657 C CA . ALA A 1 120 ? 12.059 10.278 10.488 1.00 14.06 86 ALA A CA 1
ATOM 658 C C . ALA A 1 120 ? 11.301 10.093 11.788 1.00 14.35 86 ALA A C 1
ATOM 659 O O . ALA A 1 120 ? 11.776 9.413 12.669 1.00 15.09 86 ALA A O 1
ATOM 661 N N . VAL A 1 121 ? 10.137 10.711 11.919 1.00 14.86 87 VAL A N 1
ATOM 662 C CA . VAL A 1 121 ? 9.288 10.476 13.084 1.00 15.27 87 VAL A CA 1
ATOM 663 C C . VAL A 1 121 ? 7.929 10.086 12.575 1.00 15.20 87 VAL A C 1
ATOM 664 O O . VAL A 1 121 ? 7.474 10.633 11.585 1.00 13.59 87 VAL A O 1
ATOM 668 N N . LEU A 1 122 ? 7.282 9.124 13.230 1.00 15.92 88 LEU A N 1
ATOM 669 C CA . LEU A 1 122 ? 5.947 8.713 12.810 1.00 16.79 88 LEU A CA 1
ATOM 670 C C . LEU A 1 122 ? 5.146 8.395 14.031 1.00 18.02 88 LEU A C 1
ATOM 671 O O . LEU A 1 122 ? 5.154 7.240 14.526 1.00 17.83 88 LEU A O 1
ATOM 676 N N . ILE A 1 123 ? 4.422 9.403 14.513 1.00 18.29 89 ILE A N 1
ATOM 677 C CA . ILE A 1 123 ? 3.775 9.312 15.813 1.00 19.38 89 ILE A CA 1
ATOM 678 C C . ILE A 1 123 ? 2.258 9.266 15.676 1.00 21.44 89 ILE A C 1
ATOM 679 O O . ILE A 1 123 ? 1.651 10.239 15.166 1.00 20.95 89 ILE A O 1
ATOM 684 N N . PRO A 1 124 ? 1.637 8.129 16.078 1.00 22.49 90 PRO A N 1
ATOM 685 C CA . PRO A 1 124 ? 0.206 8.005 15.949 1.00 24.07 90 PRO A CA 1
ATOM 686 C C . PRO A 1 124 ? -0.522 8.828 16.991 1.00 25.56 90 PRO A C 1
ATOM 687 O O . PRO A 1 124 ? -0.077 8.915 18.143 1.00 25.23 90 PRO A O 1
ATOM 691 N N . ASN A 1 125 ? -1.617 9.444 16.556 1.00 27.47 91 ASN A N 1
ATOM 692 C CA . ASN A 1 125 ? -2.577 10.054 17.444 1.00 29.76 91 ASN A CA 1
ATOM 693 C C . ASN A 1 125 ? -3.179 9.046 18.399 1.00 31.31 91 ASN A C 1
ATOM 694 O O . ASN A 1 125 ? -3.417 7.896 18.021 1.00 32.01 91 ASN A O 1
ATOM 699 N N . PRO A 1 126 ? -3.471 9.480 19.636 1.00 33.15 92 PRO A N 1
ATOM 700 C CA . PRO A 1 126 ? -4.007 8.542 20.638 1.00 34.33 92 PRO A CA 1
ATOM 701 C C . PRO A 1 126 ? -5.406 8.050 20.260 1.00 34.49 92 PRO A C 1
ATOM 702 O O . PRO A 1 126 ? -6.119 8.734 19.533 1.00 34.77 92 PRO A O 1
ATOM 706 N N . GLU A 1 127 ? -5.786 6.890 20.772 1.00 34.93 93 GLU A N 1
ATOM 707 C CA . GLU A 1 127 ? -7.142 6.380 20.608 1.00 35.42 93 GLU A CA 1
ATOM 708 C C . GLU A 1 127 ? -8.067 6.941 21.678 1.00 35.46 93 GLU A C 1
ATOM 709 O O . GLU A 1 127 ? -7.584 7.287 22.738 1.00 36.12 93 GLU A O 1
ATOM 715 N N . ASP A 1 128 ? -9.362 7.070 21.367 1.00 35.18 94 ASP A N 1
ATOM 716 C CA . ASP A 1 128 ? -10.499 7.026 22.324 1.00 36.13 94 ASP A CA 1
ATOM 717 C C . ASP A 1 128 ? -11.845 7.532 21.771 1.00 36.05 94 ASP A C 1
ATOM 718 O O . ASP A 1 128 ? -12.774 6.739 21.536 1.00 36.04 94 ASP A O 1
ATOM 723 N N . PRO A 1 133 ? -10.102 5.157 18.647 1.00 34.33 99 PRO A N 1
ATOM 724 C CA . PRO A 1 133 ? -9.438 5.197 17.337 1.00 34.79 99 PRO A CA 1
ATOM 725 C C . PRO A 1 133 ? -9.590 6.607 16.686 1.00 34.82 99 PRO A C 1
ATOM 726 O O . PRO A 1 133 ? -10.726 7.081 16.526 1.00 34.68 99 PRO A O 1
ATOM 730 N N . PRO A 1 134 ? -8.457 7.278 16.357 1.00 34.08 100 PRO A N 1
ATOM 731 C CA . PRO A 1 134 ? -8.498 8.719 16.002 1.00 33.85 100 PRO A CA 1
ATOM 732 C C . PRO A 1 134 ? -9.003 9.016 14.586 1.00 33.33 100 PRO A C 1
ATOM 733 O O . PRO A 1 134 ? -8.799 8.215 13.695 1.00 33.42 100 PRO A O 1
ATOM 737 N N . LYS A 1 135 ? -9.622 10.178 14.333 1.00 20.00 101 LYS A N 1
ATOM 738 C CA . LYS A 1 135 ? -10.038 10.569 12.992 1.00 20.00 101 LYS A CA 1
ATOM 739 C C . LYS A 1 135 ? -8.832 10.883 12.111 1.00 20.00 101 LYS A C 1
ATOM 740 O O . LYS A 1 135 ? -8.948 10.828 10.860 1.00 32.88 101 LYS A O 1
ATOM 742 N N . GLU A 1 136 ? -7.726 11.302 12.655 1.00 20.00 102 GLU A N 1
ATOM 743 C CA . GLU A 1 136 ? -6.495 11.578 11.926 1.00 20.00 102 GLU A CA 1
ATOM 744 C C . GLU A 1 136 ? -5.361 10.674 12.396 1.00 20.00 102 GLU A C 1
ATOM 745 O O . GLU A 1 136 ? -5.094 10.594 13.606 1.00 29.45 102 GLU A O 1
ATOM 747 N N . ALA A 1 137 ? -4.767 9.898 11.535 1.00 28.64 103 ALA A N 1
ATOM 748 C CA . ALA A 1 137 ? -3.957 8.773 12.014 1.00 28.26 103 ALA A CA 1
ATOM 749 C C . ALA A 1 137 ? -2.748 9.192 12.869 1.00 27.27 103 ALA A C 1
ATOM 750 O O . ALA A 1 137 ? -2.466 8.568 13.919 1.00 26.98 103 ALA A O 1
ATOM 752 N N . TYR A 1 138 ? -2.075 10.267 12.440 1.00 25.73 104 TYR A N 1
ATOM 753 C CA . TYR A 1 138 ? -0.766 10.631 12.973 1.00 24.66 104 TYR A CA 1
ATOM 754 C C . TYR A 1 138 ? -0.696 11.998 13.562 1.00 24.01 104 TYR A C 1
ATOM 755 O O . TYR A 1 138 ? -1.131 12.944 12.949 1.00 23.37 104 TYR A O 1
ATOM 764 N N . ALA A 1 139 ? -0.101 12.066 14.744 1.00 24.39 105 ALA A N 1
ATOM 765 C CA . ALA A 1 139 ? 0.191 13.310 15.450 1.00 23.92 105 ALA A CA 1
ATOM 766 C C . ALA A 1 139 ? 1.242 14.086 14.667 1.00 24.10 105 ALA A C 1
ATOM 767 O O . ALA A 1 139 ? 1.096 15.288 14.375 1.00 23.28 105 ALA A O 1
ATOM 769 N N . LEU A 1 140 ? 2.308 13.389 14.302 1.00 23.33 106 LEU A N 1
ATOM 770 C CA . LEU A 1 140 ? 3.385 14.025 13.583 1.00 22.37 106 LEU A CA 1
ATOM 771 C C . LEU A 1 140 ? 3.946 12.983 12.651 1.00 22.66 106 LEU A C 1
ATOM 772 O O . LEU A 1 140 ? 4.184 11.828 13.060 1.00 22.14 106 LEU A O 1
ATOM 777 N N . LYS A 1 141 ? 4.177 13.393 11.409 1.00 21.92 107 LYS A N 1
ATOM 778 C CA . LYS A 1 141 ? 4.726 12.530 10.396 1.00 21.93 107 LYS A CA 1
ATOM 779 C C . LYS A 1 141 ? 5.626 13.395 9.521 1.00 21.42 107 LYS A C 1
ATOM 780 O O . LYS A 1 141 ? 5.160 14.320 8.843 1.00 20.81 107 LYS A O 1
ATOM 786 N N . GLU A 1 142 ? 6.926 13.129 9.572 1.00 20.55 108 GLU A N 1
ATOM 787 C CA . GLU A 1 142 ? 7.874 14.122 9.070 1.00 21.46 108 GLU A CA 1
ATOM 788 C C . GLU A 1 142 ? 9.181 13.482 8.891 1.00 19.42 108 GLU A C 1
ATOM 789 O O . GLU A 1 142 ? 9.611 12.827 9.800 1.00 20.16 108 GLU A O 1
ATOM 795 N N . VAL A 1 143 ? 9.865 13.764 7.795 1.00 17.22 109 VAL A N 1
ATOM 796 C CA . VAL A 1 143 ? 11.313 13.521 7.738 1.00 15.74 109 VAL A CA 1
ATOM 797 C C . VAL A 1 143 ? 12.026 14.877 7.967 1.00 15.41 109 VAL A C 1
ATOM 798 O O . VAL A 1 143 ? 11.698 15.834 7.323 1.00 15.21 109 VAL A O 1
ATOM 802 N N . MET A 1 144 ? 12.992 14.945 8.880 1.00 14.40 110 MET A N 1
ATOM 803 C CA . MET A 1 144 ? 13.722 16.196 9.090 1.00 14.16 110 MET A CA 1
ATOM 804 C C . MET A 1 144 ? 15.198 16.123 8.706 1.00 14.19 110 MET A C 1
ATOM 805 O O . MET A 1 144 ? 15.886 15.162 9.040 1.00 13.52 110 MET A O 1
ATOM 810 N N . TYR A 1 145 ? 15.659 17.141 7.975 1.00 14.01 111 TYR A N 1
ATOM 811 C CA . TYR A 1 145 ? 17.010 17.199 7.458 1.00 14.95 111 TYR A CA 1
ATOM 812 C C . TYR A 1 145 ? 17.759 18.278 8.239 1.00 16.09 111 TYR A C 1
ATOM 813 O O . TYR A 1 145 ? 17.219 19.368 8.508 1.00 15.71 111 TYR A O 1
ATOM 822 N N . ASN A 1 146 ? 19.003 17.973 8.608 1.00 16.14 112 ASN A N 1
ATOM 823 C CA . ASN A 1 146 ? 19.768 18.836 9.477 1.00 16.48 112 ASN A CA 1
ATOM 824 C C . ASN A 1 146 ? 18.956 19.443 10.620 1.00 15.21 112 ASN A C 1
ATOM 825 O O . ASN A 1 146 ? 19.045 20.668 10.819 1.00 16.96 112 ASN A O 1
ATOM 830 N N . PRO A 1 147 ? 18.165 18.625 11.354 1.00 13.79 113 PRO A N 1
ATOM 831 C CA . PRO A 1 147 ? 17.392 19.193 12.476 1.00 12.84 113 PRO A CA 1
ATOM 832 C C . PRO A 1 147 ? 18.237 19.627 13.680 1.00 12.63 113 PRO A C 1
ATOM 833 O O . PRO A 1 147 ? 19.253 18.983 13.988 1.00 13.58 113 PRO A O 1
ATOM 837 N N . ARG A 1 148 ? 17.844 20.695 14.347 1.00 20.00 114 ARG A N 1
ATOM 838 C CA . ARG A 1 148 ? 18.545 21.136 15.524 1.00 20.00 114 ARG A CA 1
ATOM 839 C C . ARG A 1 148 ? 17.725 21.985 16.474 1.00 20.00 114 ARG A C 1
ATOM 840 O O . ARG A 1 148 ? 16.902 22.671 16.072 1.00 12.93 114 ARG A O 1
ATOM 848 N N . ILE A 1 149 ? 17.950 21.847 17.742 1.00 11.46 115 ILE A N 1
ATOM 849 C CA . ILE A 1 149 ? 17.214 22.561 18.751 1.00 12.90 115 ILE A CA 1
ATOM 850 C C . ILE A 1 149 ? 17.764 23.986 18.804 1.00 11.69 115 ILE A C 1
ATOM 851 O O . ILE A 1 149 ? 18.910 24.209 19.047 1.00 11.69 115 ILE A O 1
ATOM 856 N N . ILE A 1 150 ? 16.929 24.939 18.486 1.00 13.03 116 ILE A N 1
ATOM 857 C CA . ILE A 1 150 ? 17.307 26.389 18.507 1.00 13.77 116 ILE A CA 1
ATOM 858 C C . ILE A 1 150 ? 16.760 27.098 19.758 1.00 14.65 116 ILE A C 1
ATOM 859 O O . ILE A 1 150 ? 17.222 28.183 20.129 1.00 15.00 116 ILE A O 1
ATOM 864 N N . ALA A 1 151 ? 15.783 26.461 20.402 1.00 14.99 117 ALA A N 1
ATOM 865 C CA . ALA A 1 151 ? 15.176 26.958 21.617 1.00 15.90 117 ALA A CA 1
ATOM 866 C C . ALA A 1 151 ? 14.652 25.748 22.382 1.00 16.48 117 ALA A C 1
ATOM 867 O O . ALA A 1 151 ? 14.204 24.781 21.767 1.00 18.18 117 ALA A O 1
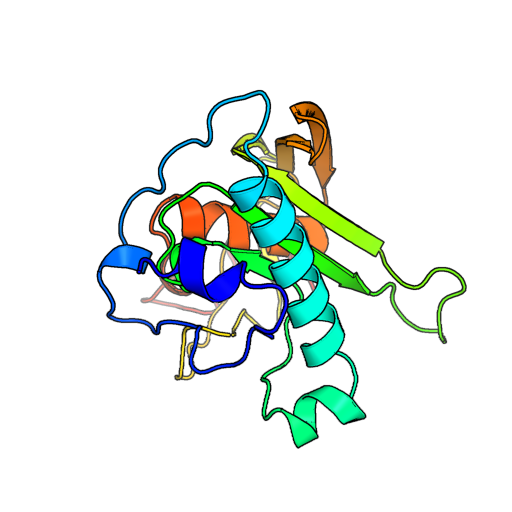ATOM 869 N N . HIS A 1 152 ? 14.704 25.814 23.708 1.00 16.55 118 HIS A N 1
ATOM 870 C CA . HIS A 1 152 ? 14.106 24.776 24.593 1.00 16.12 118 HIS A CA 1
ATOM 871 C C . HIS A 1 152 ? 13.673 25.428 25.893 1.00 16.40 118 HIS A C 1
ATOM 872 O O . HIS A 1 152 ? 14.225 26.443 26.264 1.00 16.27 118 HIS A O 1
ATOM 879 N N . SER A 1 153 ? 12.661 24.861 26.542 1.00 17.45 119 SER A N 1
ATOM 880 C CA . SER A 1 153 ? 12.231 25.236 27.899 1.00 17.31 119 SER A CA 1
ATOM 881 C C . SER A 1 153 ? 13.282 24.973 28.950 1.00 17.70 119 SER A C 1
ATOM 882 O O . SER A 1 153 ? 14.068 24.046 28.828 1.00 17.04 119 SER A O 1
ATOM 885 N N . VAL A 1 154 ? 13.268 25.784 30.001 1.00 18.28 120 VAL A N 1
ATOM 886 C CA . VAL A 1 154 ? 14.087 25.535 31.173 1.00 19.04 120 VAL A CA 1
ATOM 887 C C . VAL A 1 154 ? 13.637 24.204 31.777 1.00 18.79 120 VAL A C 1
ATOM 888 O O . VAL A 1 154 ? 14.464 23.360 32.053 1.00 20.28 120 VAL A O 1
ATOM 892 N N . GLN A 1 155 ? 12.321 24.026 31.915 1.00 18.40 121 GLN A N 1
ATOM 893 C CA . GLN A 1 155 ? 11.706 22.805 32.452 1.00 17.79 121 GLN A CA 1
ATOM 894 C C . GLN A 1 155 ? 12.158 21.517 31.719 1.00 17.18 121 GLN A C 1
ATOM 895 O O . GLN A 1 155 ? 12.145 21.416 30.478 1.00 15.43 121 GLN A O 1
ATOM 901 N N . ASP A 1 156 ? 12.587 20.551 32.518 1.00 16.92 122 ASP A N 1
ATOM 902 C CA . ASP A 1 156 ? 12.881 19.220 32.008 1.00 16.61 122 ASP A CA 1
ATOM 903 C C . ASP A 1 156 ? 11.656 18.303 31.973 1.00 16.13 122 ASP A C 1
ATOM 904 O O . ASP A 1 156 ? 10.681 18.514 32.709 1.00 15.26 122 ASP A O 1
ATOM 909 N N . ALA A 1 157 ? 11.715 17.287 31.102 1.00 15.27 123 ALA A N 1
ATOM 910 C CA . ALA A 1 157 ? 10.732 16.213 31.136 1.00 15.27 123 ALA A CA 1
ATOM 911 C C . ALA A 1 157 ? 11.341 14.807 30.789 1.00 15.82 123 ALA A C 1
ATOM 912 O O . ALA A 1 157 ? 12.469 14.664 30.238 1.00 15.58 123 ALA A O 1
ATOM 914 N N . ALA A 1 158 ? 10.609 13.782 31.182 1.00 15.31 124 ALA A N 1
ATOM 915 C CA . ALA A 1 158 ? 11.006 12.421 30.856 1.00 16.14 124 ALA A CA 1
ATOM 916 C C . ALA A 1 158 ? 9.742 11.573 30.743 1.00 16.00 124 ALA A C 1
ATOM 917 O O . ALA A 1 158 ? 8.776 11.873 31.408 1.00 15.45 124 ALA A O 1
ATOM 919 N N . LEU A 1 159 ? 9.751 10.546 29.881 1.00 16.44 125 LEU A N 1
ATOM 920 C CA . LEU A 1 159 ? 8.734 9.495 29.877 1.00 16.62 125 LEU A CA 1
ATOM 921 C C . LEU A 1 159 ? 8.869 8.704 31.180 1.00 17.21 125 LEU A C 1
ATOM 922 O O . LEU A 1 159 ? 9.993 8.380 31.648 1.00 17.57 125 LEU A O 1
ATOM 927 N N . ALA A 1 160 ? 7.712 8.410 31.768 1.00 18.37 126 ALA A N 1
ATOM 928 C CA . ALA A 1 160 ? 7.609 7.706 33.057 1.00 19.18 126 ALA A CA 1
ATOM 929 C C . ALA A 1 160 ? 8.130 6.282 32.901 1.00 19.48 126 ALA A C 1
ATOM 930 O O . ALA A 1 160 ? 8.797 5.732 33.802 1.00 18.82 126 ALA A O 1
ATOM 932 N N . ASP A 1 161 ? 7.830 5.711 31.727 1.00 19.97 127 ASP A N 1
ATOM 933 C CA . ASP A 1 161 ? 8.176 4.328 31.389 1.00 19.55 127 ASP A CA 1
ATOM 934 C C . ASP A 1 161 ? 9.577 4.211 30.829 1.00 18.27 127 ASP A C 1
ATOM 935 O O . ASP A 1 161 ? 9.947 3.145 30.301 1.00 18.69 127 ASP A O 1
ATOM 940 N N . GLY A 1 162 ? 10.367 5.293 30.914 1.00 16.58 128 GLY A N 1
ATOM 941 C CA . GLY A 1 162 ? 11.728 5.290 30.337 1.00 14.00 128 GLY A CA 1
ATOM 942 C C . GLY A 1 162 ? 11.626 5.265 28.821 1.00 13.87 128 GLY A C 1
ATOM 943 O O . GLY A 1 162 ? 10.547 5.497 28.270 1.00 12.93 128 GLY A O 1
ATOM 944 N N . GLU A 1 163 ? 12.753 4.989 28.153 1.00 13.46 129 GLU A N 1
ATOM 945 C CA . GLU A 1 163 ? 12.843 4.915 26.705 1.00 13.55 129 GLU A CA 1
ATOM 946 C C . GLU A 1 163 ? 13.457 3.610 26.273 1.00 14.19 129 GLU A C 1
ATOM 947 O O . GLU A 1 163 ? 14.126 2.926 27.055 1.00 13.05 129 GLU A O 1
ATOM 953 N N . GLY A 1 164 ? 13.225 3.302 24.994 1.00 14.99 130 GLY A N 1
ATOM 954 C CA . GLY A 1 164 ? 13.816 2.166 24.284 1.00 14.72 130 GLY A CA 1
ATOM 955 C C . GLY A 1 164 ? 14.423 2.660 22.978 1.00 14.90 130 GLY A C 1
ATOM 956 O O . GLY A 1 164 ? 14.205 3.784 22.589 1.00 14.23 130 GLY A O 1
ATOM 965 N N . LEU A 1 166 ? 15.566 0.825 18.996 1.00 15.74 132 LEU A N 1
ATOM 966 C CA . LEU A 1 166 ? 15.823 -0.228 17.979 1.00 16.91 132 LEU A CA 1
ATOM 967 C C . LEU A 1 166 ? 17.269 -0.724 17.934 1.00 17.39 132 LEU A C 1
ATOM 968 O O . LEU A 1 166 ? 17.550 -1.911 17.557 1.00 17.76 132 LEU A O 1
ATOM 973 N N . SER A 1 167 ? 18.195 0.160 18.309 1.00 16.46 133 SER A N 1
ATOM 974 C CA . SER A 1 167 ? 19.630 -0.175 18.328 1.00 15.26 133 SER A CA 1
ATOM 975 C C . SER A 1 167 ? 20.106 -0.691 19.664 1.00 16.32 133 SER A C 1
ATOM 976 O O . SER A 1 167 ? 21.295 -1.064 19.793 1.00 17.14 133 SER A O 1
ATOM 979 N N . VAL A 1 168 ? 19.219 -0.699 20.659 1.00 16.23 134 VAL A N 1
ATOM 980 C CA . VAL A 1 168 ? 19.650 -1.149 21.990 1.00 18.08 134 VAL A CA 1
ATOM 981 C C . VAL A 1 168 ? 18.922 -2.442 22.418 1.00 18.56 134 VAL A C 1
ATOM 982 O O . VAL A 1 168 ? 17.719 -2.472 22.656 1.00 17.57 134 VAL A O 1
ATOM 986 N N . ASP A 1 169 ? 19.687 -3.522 22.406 1.00 20.00 135 ASP A N 1
ATOM 987 C CA . ASP A 1 169 ? 19.170 -4.875 22.630 1.00 22.24 135 ASP A CA 1
ATOM 988 C C . ASP A 1 169 ? 19.414 -5.317 24.055 1.00 23.45 135 ASP A C 1
ATOM 989 O O . ASP A 1 169 ? 19.813 -6.487 24.284 1.00 23.87 135 ASP A O 1
ATOM 994 N N . ARG A 1 170 ? 19.130 -4.439 24.999 1.00 23.73 136 ARG A N 1
ATOM 995 C CA . ARG A 1 170 ? 19.188 -4.766 26.400 1.00 24.39 136 ARG A CA 1
ATOM 996 C C . ARG A 1 170 ? 18.216 -3.926 27.183 1.00 25.31 136 ARG A C 1
ATOM 997 O O . ARG A 1 170 ? 17.669 -3.023 26.665 1.00 25.07 136 ARG A O 1
ATOM 1005 N N . VAL A 1 171 ? 18.016 -4.225 28.439 1.00 26.15 137 VAL A N 1
ATOM 1006 C CA . VAL A 1 171 ? 17.113 -3.387 29.237 1.00 27.00 137 VAL A CA 1
ATOM 1007 C C . VAL A 1 171 ? 17.923 -2.298 29.925 1.00 26.24 137 VAL A C 1
ATOM 1008 O O . VAL A 1 171 ? 18.997 -2.556 30.472 1.00 26.75 137 VAL A O 1
ATOM 1012 N N . VAL A 1 172 ? 17.459 -1.061 29.799 1.00 25.71 138 VAL A N 1
ATOM 1013 C CA . VAL A 1 172 ? 18.076 0.042 30.506 1.00 24.66 138 VAL A CA 1
ATOM 1014 C C . VAL A 1 172 ? 16.987 0.877 31.172 1.00 24.90 138 VAL A C 1
ATOM 1015 O O . VAL A 1 172 ? 16.273 1.668 30.521 1.00 26.25 138 VAL A O 1
ATOM 1019 N N . GLU A 1 173 ? 16.887 0.709 32.476 1.00 23.73 139 GLU A N 1
ATOM 1020 C CA . GLU A 1 173 ? 15.838 1.297 33.266 1.00 23.25 139 GLU A CA 1
ATOM 1021 C C . GLU A 1 173 ? 16.292 2.650 33.767 1.00 22.04 139 GLU A C 1
ATOM 1022 O O . GLU A 1 173 ? 17.461 2.841 34.118 1.00 21.49 139 GLU A O 1
ATOM 1028 N N . GLY A 1 174 ? 15.370 3.598 33.784 1.00 20.85 140 GLY A N 1
ATOM 1029 C CA . GLY A 1 174 ? 15.702 4.905 34.281 1.00 19.43 140 GLY A CA 1
ATOM 1030 C C . GLY A 1 174 ? 15.049 5.990 33.477 1.00 18.25 140 GLY A C 1
ATOM 1031 O O . GLY A 1 174 ? 14.601 5.760 32.361 1.00 18.91 140 GLY A O 1
ATOM 1032 N N . TYR A 1 175 ? 14.944 7.154 34.092 1.00 16.92 141 TYR A N 1
ATOM 1033 C CA . TYR A 1 175 ? 14.298 8.319 33.493 1.00 16.14 141 TYR A CA 1
ATOM 1034 C C . TYR A 1 175 ? 15.317 8.959 32.580 1.00 14.66 141 TYR A C 1
ATOM 1035 O O . TYR A 1 175 ? 16.412 9.274 33.010 1.00 13.41 141 TYR A O 1
ATOM 1044 N N . VAL A 1 176 ? 14.977 9.087 31.311 1.00 14.67 142 VAL A N 1
ATOM 1045 C CA . VAL A 1 176 ? 15.892 9.687 30.344 1.00 13.88 142 VAL A CA 1
ATOM 1046 C C . VAL A 1 176 ? 15.513 11.188 30.308 1.00 13.97 142 VAL A C 1
ATOM 1047 O O . VAL A 1 176 ? 14.457 11.566 29.762 1.00 13.62 142 VAL A O 1
ATOM 1051 N N . ILE A 1 177 ? 16.377 12.020 30.889 1.00 14.77 143 ILE A N 1
ATOM 1052 C CA . ILE A 1 177 ? 16.071 13.450 31.167 1.00 14.44 143 ILE A CA 1
ATOM 1053 C C . ILE A 1 177 ? 16.210 14.290 29.887 1.00 14.08 143 ILE A C 1
ATOM 1054 O O . ILE A 1 177 ? 17.292 14.325 29.248 1.00 12.20 143 ILE A O 1
ATOM 1059 N N . ARG A 1 178 ? 15.100 14.943 29.510 1.00 12.78 144 ARG A N 1
ATOM 1060 C CA . ARG A 1 178 ? 15.074 15.739 28.292 1.00 13.17 144 ARG A CA 1
ATOM 1061 C C . ARG A 1 178 ? 14.509 17.140 28.621 1.00 13.03 144 ARG A C 1
ATOM 1062 O O . ARG A 1 178 ? 14.136 17.376 29.783 1.00 12.33 144 ARG A O 1
ATOM 1070 N N . HIS A 1 179 ? 14.431 18.024 27.607 1.00 11.39 145 HIS A N 1
ATOM 1071 C CA . HIS A 1 179 ? 13.738 19.353 27.735 1.00 10.34 145 HIS A CA 1
ATOM 1072 C C . HIS A 1 179 ? 12.283 19.052 27.501 1.00 11.12 145 HIS A C 1
ATOM 1073 O O . HIS A 1 179 ? 11.963 18.245 26.615 1.00 10.80 145 HIS A O 1
ATOM 1080 N N . SER A 1 180 ? 11.407 19.689 28.278 1.00 11.23 146 SER A N 1
ATOM 1081 C CA . SER A 1 180 ? 9.988 19.534 28.133 1.00 12.15 146 SER A CA 1
ATOM 1082 C C . SER A 1 180 ? 9.537 20.008 26.751 1.00 14.70 146 SER A C 1
ATOM 1083 O O . SER A 1 180 ? 8.824 19.253 26.039 1.00 14.45 146 SER A O 1
ATOM 1086 N N . ARG A 1 181 ? 9.972 21.225 26.349 1.00 15.11 147 ARG A N 1
ATOM 1087 C CA . ARG A 1 181 ? 9.589 21.800 25.064 1.00 16.37 147 ARG A CA 1
ATOM 1088 C C . ARG A 1 181 ? 10.818 22.180 24.304 1.00 16.17 147 ARG A C 1
ATOM 1089 O O . ARG A 1 181 ? 11.853 22.461 24.902 1.00 16.90 147 ARG A O 1
ATOM 1097 N N . VAL A 1 182 ? 10.689 22.198 22.970 1.00 15.73 148 VAL A N 1
ATOM 1098 C CA . VAL A 1 182 ? 11.803 22.446 22.049 1.00 14.08 148 VAL A CA 1
ATOM 1099 C C . VAL A 1 182 ? 11.249 23.166 20.860 1.00 13.14 148 VAL A C 1
ATOM 1100 O O . VAL A 1 182 ? 10.089 22.991 20.508 1.00 13.58 148 VAL A O 1
ATOM 1104 N N . THR A 1 183 ? 12.099 23.973 20.246 1.00 11.34 149 THR A N 1
ATOM 1105 C CA . THR A 1 183 ? 11.828 24.452 18.942 1.00 12.32 149 THR A CA 1
ATOM 1106 C C . THR A 1 183 ? 12.924 23.925 18.075 1.00 12.18 149 THR A C 1
ATOM 1107 O O . THR A 1 183 ? 14.113 24.162 18.332 1.00 12.24 149 THR A O 1
ATOM 1111 N N . ILE A 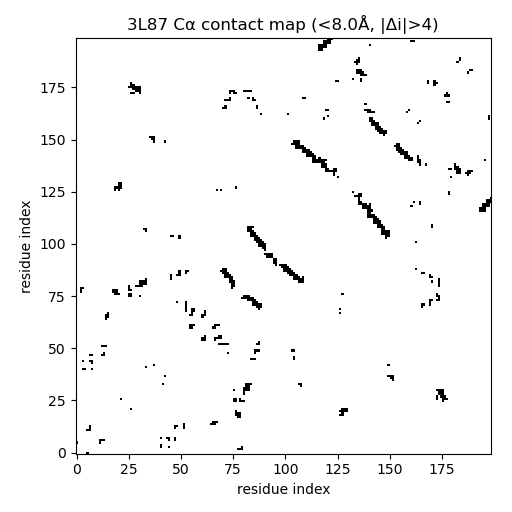1 184 ? 12.511 23.233 17.022 1.00 12.65 150 ILE A N 1
ATOM 1112 C CA . ILE A 1 184 ? 13.456 22.730 16.031 1.00 13.31 150 ILE A CA 1
ATOM 1113 C C . ILE A 1 184 ? 13.503 23.548 14.737 1.00 13.00 150 ILE A C 1
ATOM 1114 O O . ILE A 1 184 ? 12.455 23.955 14.192 1.00 12.10 150 ILE A O 1
ATOM 1119 N N . GLU A 1 185 ? 14.727 23.754 14.250 1.00 13.31 151 GLU A N 1
ATOM 1120 C CA . GLU A 1 185 ? 14.949 24.251 12.905 1.00 13.85 151 GLU A CA 1
ATOM 1121 C C . GLU A 1 185 ? 15.321 23.007 12.068 1.00 13.68 151 GLU A C 1
ATOM 1122 O O . GLU A 1 185 ? 16.193 22.212 12.507 1.00 12.45 151 GLU A O 1
ATOM 1128 N N . TYR A 1 186 ? 14.711 22.850 10.888 1.00 13.54 152 TYR A N 1
ATOM 1129 C CA . TYR A 1 186 ? 15.114 21.768 9.975 1.00 15.37 152 TYR A CA 1
ATOM 1130 C C . TYR A 1 186 ? 14.622 22.084 8.591 1.00 17.33 152 TYR A C 1
ATOM 1131 O O . TYR A 1 186 ? 13.843 23.028 8.446 1.00 18.16 152 TYR A O 1
ATOM 1140 N N . TYR A 1 187 ? 15.084 21.324 7.581 1.00 17.80 153 TYR A N 1
ATOM 1141 C CA . TYR A 1 187 ? 14.582 21.419 6.193 1.00 17.88 153 TYR A CA 1
ATOM 1142 C C . TYR A 1 187 ? 13.749 20.188 5.833 1.00 17.95 153 TYR A C 1
ATOM 1143 O O . TYR A 1 187 ? 14.071 19.093 6.262 1.00 17.27 153 TYR A O 1
ATOM 1152 N N . ASP A 1 188 ? 12.696 20.352 5.036 1.00 17.88 154 ASP A N 1
ATOM 1153 C CA . ASP A 1 188 ? 11.832 19.235 4.747 1.00 18.35 154 ASP A CA 1
ATOM 1154 C C . ASP A 1 188 ? 12.358 18.591 3.458 1.00 18.93 154 ASP A C 1
ATOM 1155 O O . ASP A 1 188 ? 13.475 18.897 3.051 1.00 17.68 154 ASP A O 1
ATOM 1160 N N . LYS A 1 189 ? 11.590 17.678 2.868 1.00 20.33 155 LYS A N 1
ATOM 1161 C CA . LYS A 1 189 ? 12.059 16.968 1.676 1.00 23.67 155 LYS A CA 1
ATOM 1162 C C . LYS A 1 189 ? 12.175 17.959 0.493 1.00 23.90 155 LYS A C 1
ATOM 1163 O O . LYS A 1 189 ? 12.881 17.718 -0.473 1.00 24.83 155 LYS A O 1
ATOM 1169 N N . ASN A 1 190 ? 11.510 19.091 0.604 1.00 23.98 156 ASN A N 1
ATOM 1170 C CA . ASN A 1 190 ? 11.592 20.109 -0.440 1.00 25.22 156 ASN A CA 1
ATOM 1171 C C . ASN A 1 190 ? 12.761 21.054 -0.286 1.00 24.17 156 ASN A C 1
ATOM 1172 O O . ASN A 1 190 ? 12.814 22.086 -0.954 1.00 23.97 156 ASN A O 1
ATOM 1177 N N . SER A 1 191 ? 13.706 20.668 0.569 1.00 23.11 157 SER A N 1
ATOM 1178 C CA . SER A 1 191 ? 14.758 21.543 1.049 1.00 22.80 157 SER A CA 1
ATOM 1179 C C . SER A 1 191 ? 14.200 22.899 1.590 1.00 22.80 157 SER A C 1
ATOM 1180 O O . SER A 1 191 ? 14.883 23.942 1.523 1.00 22.27 157 SER A O 1
ATOM 1183 N N . ASP A 1 192 ? 12.959 22.896 2.096 1.00 23.26 158 ASP A N 1
ATOM 1184 C CA . ASP A 1 192 ? 12.390 24.125 2.686 1.00 23.69 158 ASP A CA 1
ATOM 1185 C C . ASP A 1 192 ? 12.710 24.217 4.177 1.00 23.33 158 ASP A C 1
ATOM 1186 O O . ASP A 1 192 ? 12.518 23.240 4.924 1.00 21.70 158 ASP A O 1
ATOM 1191 N N . LYS A 1 193 ? 13.186 25.395 4.596 1.00 22.35 159 LYS A N 1
ATOM 1192 C CA . LYS A 1 193 ? 13.542 25.641 5.972 1.00 21.98 159 LYS A CA 1
ATOM 1193 C C . LYS A 1 193 ? 12.249 25.705 6.768 1.00 21.29 159 LYS A C 1
ATOM 1194 O O . LYS A 1 193 ? 11.321 26.447 6.436 1.00 21.29 159 LYS A O 1
ATOM 1200 N N . LYS A 1 194 ? 12.186 24.896 7.819 1.00 20.66 160 LYS A N 1
ATOM 1201 C CA . LYS A 1 194 ? 11.020 24.825 8.709 1.00 20.28 160 LYS A CA 1
ATOM 1202 C C . LYS A 1 194 ? 11.439 25.115 10.154 1.00 20.24 160 LYS A C 1
ATOM 1203 O O . LYS A 1 194 ? 12.586 24.972 10.546 1.00 19.92 160 LYS A O 1
ATOM 1209 N N . LYS A 1 195 ? 10.473 25.513 10.950 1.00 21.13 161 LYS A N 1
ATOM 1210 C CA . LYS A 1 195 ? 10.666 25.735 12.349 1.00 20.63 161 LYS A CA 1
ATOM 1211 C C . LYS A 1 195 ? 9.452 25.129 12.951 1.00 20.08 161 LYS A C 1
ATOM 1212 O O . LYS A 1 195 ? 8.362 25.347 12.440 1.00 20.22 161 LYS A O 1
ATOM 1218 N N . LEU A 1 196 ? 9.611 24.401 14.056 1.00 19.87 162 LEU A N 1
ATOM 1219 C CA . LEU A 1 196 ? 8.471 23.719 14.685 1.00 19.17 162 LEU A CA 1
ATOM 1220 C C . LEU A 1 196 ? 8.674 23.608 16.169 1.00 18.02 162 LEU A C 1
ATOM 1221 O O . LEU A 1 196 ? 9.748 23.164 16.620 1.00 17.60 162 LEU A O 1
ATOM 1226 N N . LYS A 1 197 ? 7.639 23.996 16.913 1.00 17.24 163 LYS A N 1
ATOM 1227 C CA . LYS A 1 197 ? 7.631 23.967 18.392 1.00 17.45 163 LYS A CA 1
ATOM 1228 C C . LYS A 1 197 ? 7.007 22.656 18.814 1.00 17.04 163 LYS A C 1
ATOM 1229 O O . LYS A 1 197 ? 5.966 22.329 18.305 1.00 16.42 163 LYS A O 1
ATOM 1235 N N . LEU A 1 198 ? 7.620 21.928 19.749 1.00 16.62 164 LEU A N 1
ATOM 1236 C CA . LEU A 1 198 ? 7.090 20.609 20.155 1.00 16.32 164 LEU A CA 1
ATOM 1237 C C . LEU A 1 198 ? 6.956 20.549 21.632 1.00 16.45 164 LEU A C 1
ATOM 1238 O O . LEU A 1 198 ? 7.760 21.151 22.321 1.00 15.53 164 LEU A O 1
ATOM 1243 N N . LYS A 1 199 ? 5.942 19.837 22.115 1.00 17.65 165 LYS A N 1
ATOM 1244 C CA . LYS A 1 199 ? 5.830 19.535 23.529 1.00 19.32 165 LYS A CA 1
ATOM 1245 C C . LYS A 1 199 ? 5.521 18.075 23.764 1.00 19.10 165 LYS A C 1
ATOM 1246 O O . LYS A 1 199 ? 5.277 17.325 22.833 1.00 18.68 165 LYS A O 1
ATOM 1252 N N . GLY A 1 200 ? 5.545 17.707 25.042 1.00 19.11 166 GLY A N 1
ATOM 1253 C CA . GLY A 1 200 ? 5.300 16.377 25.512 1.00 18.80 166 GLY A CA 1
ATOM 1254 C C . GLY A 1 200 ? 5.975 15.259 24.743 1.00 19.44 166 GLY A C 1
ATOM 1255 O O . GLY A 1 200 ? 7.178 15.303 24.431 1.00 18.26 166 GLY A O 1
ATOM 1256 N N . TYR A 1 201 ? 5.174 14.258 24.423 1.00 20.75 167 TYR A N 1
ATOM 1257 C CA . TYR A 1 201 ? 5.621 13.060 23.775 1.00 21.28 167 TYR A CA 1
ATOM 1258 C C . TYR A 1 201 ? 6.381 13.299 22.465 1.00 21.37 167 TYR A C 1
ATOM 1259 O O . TYR A 1 201 ? 7.427 12.737 22.277 1.00 21.09 167 TYR A O 1
ATOM 1268 N N . GLN A 1 202 ? 5.891 14.152 21.585 1.00 20.66 168 GLN A N 1
ATOM 1269 C CA . GLN A 1 202 ? 6.663 14.382 20.363 1.00 21.53 168 GLN A CA 1
ATOM 1270 C C . GLN A 1 202 ? 7.977 15.119 20.495 1.00 20.16 168 GLN A C 1
ATOM 1271 O O . GLN A 1 202 ? 8.902 14.824 19.785 1.00 20.06 168 GLN A O 1
ATOM 1277 N N . SER A 1 203 ? 8.063 15.995 21.473 1.00 18.28 169 SER A N 1
ATOM 1278 C CA . SER A 1 203 ? 9.304 16.628 21.808 1.00 16.77 169 SER A CA 1
ATOM 1279 C C . SER A 1 203 ? 10.376 15.601 22.259 1.00 15.98 169 SER A C 1
ATOM 1280 O O . SER A 1 203 ? 11.494 15.633 21.831 1.00 15.64 169 SER A O 1
ATOM 1283 N N . ILE A 1 204 ? 9.973 14.690 23.124 1.00 16.10 170 ILE A N 1
ATOM 1284 C CA . ILE A 1 204 ? 10.836 13.605 23.569 1.00 15.10 170 ILE A CA 1
ATOM 1285 C C . ILE A 1 204 ? 11.399 12.769 22.352 1.00 15.70 170 ILE A C 1
ATOM 1286 O O . ILE A 1 204 ? 12.584 12.589 22.206 1.00 16.64 170 ILE A O 1
ATOM 1291 N N . VAL A 1 205 ? 10.501 12.325 21.499 1.00 14.43 171 VAL A N 1
ATOM 1292 C CA . VAL A 1 205 ? 10.845 11.543 20.343 1.00 13.31 171 VAL A CA 1
ATOM 1293 C C . VAL A 1 205 ? 11.855 12.314 19.484 1.00 12.54 171 VAL A C 1
ATOM 1294 O O . VAL A 1 205 ? 12.859 11.794 19.104 1.00 10.75 171 VAL A O 1
ATOM 1298 N N . VAL A 1 206 ? 11.552 13.574 19.204 1.00 10.72 172 VAL A N 1
ATOM 1299 C CA . VAL A 1 206 ? 12.368 14.313 18.270 1.00 8.50 172 VAL A CA 1
ATOM 1300 C C . VAL A 1 206 ? 13.748 14.511 18.852 1.00 8.41 172 VAL A C 1
ATOM 1301 O O . VAL A 1 206 ? 14.672 14.353 18.176 1.00 8.85 172 VAL A O 1
ATOM 1305 N N . GLN A 1 207 ? 13.821 14.753 20.144 1.00 7.21 173 GLN A N 1
ATOM 1306 C CA . GLN A 1 207 ? 15.080 14.876 20.840 1.00 7.16 173 GLN A CA 1
ATOM 1307 C C . GLN A 1 207 ? 15.913 13.619 20.751 1.00 7.62 173 GLN A C 1
ATOM 1308 O O . GLN A 1 207 ? 17.068 13.691 20.509 1.00 9.25 173 GLN A O 1
ATOM 1314 N N . HIS A 1 208 ? 15.265 12.486 20.939 1.00 9.38 174 HIS A N 1
ATOM 1315 C CA . HIS A 1 208 ? 15.862 11.149 20.861 1.00 9.11 174 HIS A CA 1
ATOM 1316 C C . HIS A 1 208 ? 16.583 10.998 19.533 1.00 9.76 174 HIS A C 1
ATOM 1317 O O . HIS A 1 208 ? 17.683 10.623 19.483 1.00 11.72 174 HIS A O 1
ATOM 1324 N N . GLU A 1 209 ? 15.883 11.325 18.481 1.00 10.09 175 GLU A N 1
ATOM 1325 C CA . GLU A 1 209 ? 16.326 11.064 17.108 1.00 10.66 175 GLU A CA 1
ATOM 1326 C C . GLU A 1 209 ? 17.420 12.059 16.704 1.00 10.35 175 GLU A C 1
ATOM 1327 O O . GLU A 1 209 ? 18.414 11.679 16.117 1.00 8.40 175 GLU A O 1
ATOM 1333 N N . ILE A 1 210 ? 17.222 13.344 17.034 1.00 11.08 176 ILE A N 1
ATOM 1334 C CA . ILE A 1 210 ? 18.270 14.364 16.854 1.00 11.10 176 ILE A CA 1
ATOM 1335 C C . ILE A 1 210 ? 19.540 13.926 17.578 1.00 10.51 176 ILE A C 1
ATOM 1336 O O . ILE A 1 210 ? 20.614 14.021 17.005 1.00 11.41 176 ILE A O 1
ATOM 1341 N N . ASP A 1 211 ? 19.437 13.434 18.818 1.00 10.49 177 ASP A N 1
ATOM 1342 C CA . ASP A 1 211 ? 20.630 12.880 19.546 1.00 10.30 177 ASP A CA 1
ATOM 1343 C C . ASP A 1 211 ? 21.461 11.894 18.756 1.00 9.41 177 ASP A C 1
ATOM 1344 O O . ASP A 1 211 ? 22.683 11.942 18.808 1.00 9.94 177 ASP A O 1
ATOM 1349 N N . HIS A 1 212 ? 20.794 10.956 18.075 1.00 10.32 178 HIS A N 1
ATOM 1350 C CA . HIS A 1 212 ? 21.470 10.004 17.167 1.00 10.04 178 HIS A CA 1
ATOM 1351 C C . HIS A 1 212 ? 22.369 10.671 16.190 1.00 9.87 178 HIS A C 1
ATOM 1352 O O . HIS A 1 212 ? 23.423 10.136 15.877 1.00 10.17 178 HIS A O 1
ATOM 1359 N N . THR A 1 213 ? 21.932 11.822 15.679 1.00 9.91 179 THR A N 1
ATOM 1360 C CA . THR A 1 213 ? 22.716 12.592 14.701 1.00 10.43 179 THR A CA 1
ATOM 1361 C C . THR A 1 213 ? 23.899 13.290 15.326 1.00 10.56 179 THR A C 1
ATOM 1362 O O . THR A 1 213 ? 24.764 13.768 14.621 1.00 10.14 179 THR A O 1
ATOM 1366 N N . ASN A 1 214 ? 23.953 13.301 16.653 1.00 11.60 180 ASN A N 1
ATOM 1367 C CA . ASN A 1 214 ? 25.089 13.886 17.410 1.00 11.74 180 ASN A CA 1
ATOM 1368 C C . ASN A 1 214 ? 25.935 12.864 18.183 1.00 12.19 180 ASN A C 1
ATOM 1369 O O . ASN A 1 214 ? 26.813 13.229 18.973 1.00 13.48 180 ASN A O 1
ATOM 1374 N N . GLY A 1 215 ? 25.689 11.581 17.927 1.00 11.51 181 GLY A N 1
ATOM 1375 C CA . GLY A 1 215 ? 26.455 10.495 18.520 1.00 10.14 181 GLY A CA 1
ATOM 1376 C C . GLY A 1 215 ? 26.029 10.151 19.944 1.00 10.05 181 GLY A C 1
ATOM 1377 O O . GLY A 1 215 ? 26.851 9.665 20.696 1.00 12.16 181 GLY A O 1
ATOM 1378 N N . ILE A 1 216 ? 24.781 10.429 20.316 1.00 8.71 182 ILE A N 1
ATOM 1379 C CA . ILE A 1 216 ? 24.282 10.339 21.701 1.00 9.39 182 ILE A CA 1
ATOM 1380 C C . ILE A 1 216 ? 23.104 9.310 21.748 1.00 10.02 182 ILE A C 1
ATOM 1381 O O . ILE A 1 216 ? 22.176 9.366 20.926 1.00 8.45 182 ILE A O 1
ATOM 1386 N N . MET A 1 217 ? 23.154 8.397 22.718 1.00 10.65 183 MET A N 1
ATOM 1387 C CA . MET A 1 217 ? 22.215 7.294 22.823 1.00 11.12 183 MET A CA 1
ATOM 1388 C C . MET A 1 217 ? 21.431 7.587 24.033 1.00 11.98 183 MET A C 1
ATOM 1389 O O . MET A 1 217 ? 21.954 8.236 24.885 1.00 12.20 183 MET A O 1
ATOM 1394 N N . PHE A 1 218 ? 20.182 7.123 24.122 1.00 12.95 184 PHE A N 1
ATO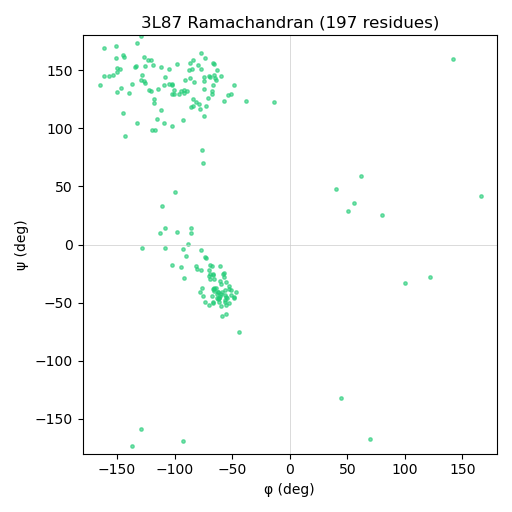M 1395 C CA . PHE A 1 218 ? 19.314 7.546 25.219 1.00 13.45 184 PHE A CA 1
ATOM 1396 C C . PHE A 1 218 ? 19.862 7.321 26.608 1.00 14.49 184 PHE A C 1
ATOM 1397 O O . PHE A 1 218 ? 19.563 8.100 27.513 1.00 15.56 184 PHE A O 1
ATOM 1405 N N . PHE A 1 219 ? 20.653 6.263 26.784 1.00 14.65 185 PHE A N 1
ATOM 1406 C CA . PHE A 1 219 ? 21.071 5.854 28.119 1.00 15.55 185 PHE A CA 1
ATOM 1407 C C . PHE A 1 219 ? 22.107 6.817 28.689 1.00 16.78 185 PHE A C 1
ATOM 1408 O O . PHE A 1 219 ? 22.400 6.791 29.900 1.00 16.85 185 PHE A O 1
ATOM 1416 N N . ASP A 1 220 ? 22.620 7.690 27.808 1.00 17.05 186 ASP A N 1
ATOM 1417 C CA . ASP A 1 220 ? 23.581 8.751 28.160 1.00 17.18 186 ASP A CA 1
ATOM 1418 C C . ASP A 1 220 ? 22.948 9.786 29.076 1.00 17.40 186 ASP A C 1
ATOM 1419 O O . ASP A 1 220 ? 23.647 10.373 29.879 1.00 16.91 186 ASP A O 1
ATOM 1424 N N . ARG A 1 221 ? 21.630 9.974 28.932 1.00 17.62 187 ARG A N 1
ATOM 1425 C CA . ARG A 1 221 ? 20.844 10.940 29.680 1.00 18.40 187 ARG A CA 1
ATOM 1426 C C . ARG A 1 221 ? 20.110 10.323 30.894 1.00 20.30 187 ARG A C 1
ATOM 1427 O O . ARG A 1 221 ? 19.214 10.975 31.486 1.00 19.42 187 ARG A O 1
ATOM 1435 N N . ILE A 1 222 ? 20.459 9.065 31.230 1.00 21.59 188 ILE A N 1
ATOM 1436 C CA . ILE A 1 222 ? 19.986 8.420 32.479 1.00 23.14 188 ILE A CA 1
ATOM 1437 C C . ILE A 1 222 ? 21.019 8.667 33.594 1.00 26.21 188 ILE A C 1
ATOM 1438 O O . ILE A 1 222 ? 22.236 8.501 33.359 1.00 26.65 188 ILE A O 1
ATOM 1443 N N . ASN A 1 223 ? 20.571 9.074 34.793 1.00 29.27 189 ASN A N 1
ATOM 1444 C CA . ASN A 1 223 ? 21.520 9.146 35.926 1.00 31.92 189 ASN A CA 1
ATOM 1445 C C . ASN A 1 223 ? 21.852 7.774 36.426 1.00 33.22 189 ASN A C 1
ATOM 1446 O O . ASN A 1 223 ? 20.998 7.133 37.007 1.00 33.88 189 ASN A O 1
ATOM 1451 N N . GLU A 1 224 ? 23.086 7.333 36.211 1.00 35.77 190 GLU A N 1
ATOM 1452 C CA . GLU A 1 224 ? 23.551 5.999 36.632 1.00 38.30 190 GLU A CA 1
ATOM 1453 C C . GLU A 1 224 ? 23.488 5.767 38.139 1.00 39.05 190 GLU A C 1
ATOM 1454 O O . GLU A 1 224 ? 23.005 4.705 38.579 1.00 39.28 190 GLU A O 1
ATOM 1460 N N . LYS A 1 225 ? 23.961 6.751 38.921 1.00 39.94 191 LYS A N 1
ATOM 1461 C CA . LYS A 1 225 ? 23.785 6.747 40.395 1.00 40.26 191 LYS A CA 1
ATOM 1462 C C . LYS A 1 225 ? 22.341 6.341 40.835 1.00 40.00 191 LYS A C 1
ATOM 1463 O O . LYS A 1 225 ? 22.139 5.195 41.281 1.00 40.19 191 LYS A O 1
ATOM 1465 N N . ASN A 1 226 ? 21.361 7.253 40.691 1.00 39.05 192 ASN A N 1
ATOM 1466 C CA . ASN A 1 226 ? 19.927 6.912 40.769 1.00 37.84 192 ASN A CA 1
ATOM 1467 C C . ASN A 1 226 ? 19.133 7.158 39.485 1.00 37.02 192 ASN A C 1
ATOM 1468 O O . ASN A 1 226 ? 18.663 8.284 39.234 1.00 37.33 192 ASN A O 1
ATOM 1473 N N . PRO A 1 227 ? 18.915 6.082 38.699 1.00 36.49 193 PRO A N 1
ATOM 1474 C CA . PRO A 1 227 ? 18.154 6.124 37.447 1.00 35.69 193 PRO A CA 1
ATOM 1475 C C . PRO A 1 227 ? 16.707 6.619 37.549 1.00 35.26 193 PRO A C 1
ATOM 1476 O O . PRO A 1 227 ? 16.158 7.124 36.558 1.00 34.33 193 PRO A O 1
ATOM 1480 N N . PHE A 1 228 ? 16.090 6.481 38.721 1.00 34.90 194 PHE A N 1
ATOM 1481 C CA . PHE A 1 228 ? 14.750 7.019 38.911 1.00 34.74 194 PHE A CA 1
ATOM 1482 C C . PHE A 1 228 ? 14.706 8.208 39.872 1.00 35.56 194 PHE A C 1
ATOM 1483 O O . PHE A 1 228 ? 13.727 8.428 40.576 1.00 36.43 194 PHE A O 1
ATOM 1491 N N . GLU A 1 229 ? 15.758 9.006 39.865 1.00 35.95 195 GLU A N 1
ATOM 1492 C CA . GLU A 1 229 ? 15.728 10.254 40.597 1.00 36.52 195 GLU A CA 1
ATOM 1493 C C . GLU A 1 229 ? 14.877 11.337 39.912 1.00 36.45 195 GLU A C 1
ATOM 1494 O O . GLU A 1 229 ? 14.965 11.564 38.703 1.00 35.73 195 GLU A O 1
ATOM 1500 N N . ILE A 1 230 ? 14.046 12.002 40.705 1.00 36.69 196 ILE A N 1
ATOM 1501 C CA . ILE A 1 230 ? 13.283 13.139 40.233 1.00 36.56 196 ILE A CA 1
ATOM 1502 C C . ILE A 1 230 ? 13.836 14.417 40.865 1.00 37.26 196 ILE A C 1
ATOM 1503 O O . ILE A 1 230 ? 13.644 14.663 42.061 1.00 37.77 196 ILE A O 1
ATOM 1508 N N . LYS A 1 231 ? 14.568 15.194 40.074 1.00 37.48 197 LYS A N 1
ATOM 1509 C CA . LYS A 1 231 ? 14.929 16.564 40.456 1.00 38.33 197 LYS A CA 1
ATOM 1510 C C . LYS A 1 231 ? 13.658 17.394 40.420 1.00 38.17 197 LYS A C 1
ATOM 1511 O O . LYS A 1 231 ? 12.787 17.148 39.562 1.00 37.71 197 LYS A O 1
ATOM 1513 N N . GLU A 1 232 ? 13.547 18.351 41.353 1.00 38.13 198 GLU A N 1
ATOM 1514 C CA . GLU A 1 232 ? 12.430 19.310 41.364 1.00 37.45 198 GLU A CA 1
ATOM 1515 C C . GLU A 1 232 ? 12.208 19.937 39.973 1.00 35.86 198 GLU A C 1
ATOM 1516 O O . GLU A 1 232 ? 13.144 20.272 39.261 1.00 35.44 198 GLU A O 1
ATOM 1522 N N . GLY A 1 233 ? 10.955 20.049 39.572 1.00 34.88 199 GLY A N 1
ATOM 1523 C CA . GLY A 1 233 ? 10.649 20.604 38.259 1.00 33.75 199 GLY A CA 1
ATOM 1524 C C . GLY A 1 233 ? 10.347 19.550 37.202 1.00 32.08 199 GLY A C 1
ATOM 1525 O O . GLY A 1 233 ? 9.511 19.781 36.295 1.00 32.47 199 GLY A O 1
ATOM 1526 N N . LEU A 1 234 ? 11.014 18.398 37.317 1.00 30.37 200 LEU A N 1
ATOM 1527 C CA . LEU A 1 234 ? 10.880 17.332 36.312 1.00 27.38 200 LEU A CA 1
ATOM 1528 C C . LEU A 1 234 ? 9.452 16.908 36.143 1.00 25.81 200 LEU A C 1
ATOM 1529 O O . LEU A 1 234 ? 8.800 16.530 37.079 1.00 25.69 200 LEU A O 1
ATOM 1534 N N . LEU A 1 235 ? 9.008 16.994 34.930 1.00 24.74 201 LEU A N 1
ATOM 1535 C CA . LEU A 1 235 ? 7.734 16.550 34.505 1.00 24.05 201 LEU A CA 1
ATOM 1536 C C . LEU A 1 235 ? 7.838 15.191 33.926 1.00 23.75 201 LEU A C 1
ATOM 1537 O O . LEU A 1 235 ? 8.651 14.956 33.106 1.00 23.06 201 LEU A O 1
ATOM 1542 N N . LEU A 1 236 ? 6.990 14.295 34.379 1.00 20.00 202 LEU A N 1
ATOM 1543 C CA . LEU A 1 236 ? 6.966 12.958 33.838 1.00 20.00 202 LEU A CA 1
ATOM 1544 C C . LEU A 1 236 ? 5.780 12.786 32.937 1.00 20.00 202 LEU A C 1
ATOM 1545 O O . LEU A 1 236 ? 4.714 13.267 33.216 1.00 24.04 202 LEU A O 1
ATOM 1550 N N . ILE A 1 237 ? 6.006 12.135 31.827 1.00 20.00 203 ILE A N 1
ATOM 1551 C CA . ILE A 1 237 ? 4.998 11.949 30.849 1.00 20.00 203 ILE A CA 1
ATOM 1552 C C . ILE A 1 237 ? 4.442 10.533 30.933 1.00 20.00 203 ILE A C 1
ATOM 1553 O O . ILE A 1 237 ? 5.031 9.623 30.520 1.00 22.15 203 ILE A O 1
ATOM 1558 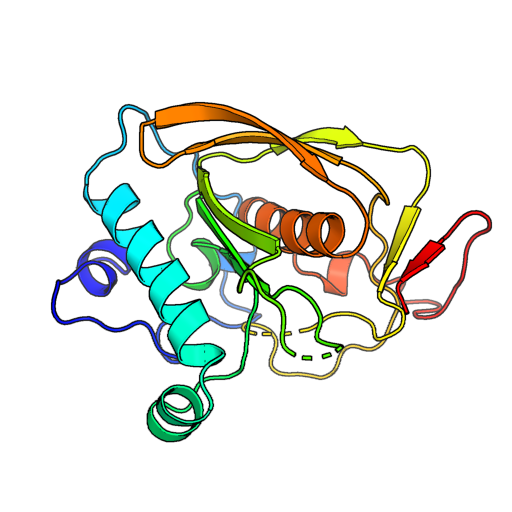N N . GLU A 1 238 ? 3.285 10.397 31.529 1.00 20.00 204 GLU A N 1
ATOM 1559 C CA . GLU A 1 238 ? 2.746 9.100 31.896 1.00 20.00 204 GLU A CA 1
ATOM 1560 C C . GLU A 1 238 ? 1.990 8.446 30.756 1.00 20.00 204 GLU A C 1
ATOM 1561 O O . GLU A 1 238 ? 2.537 7.697 29.969 1.00 20.00 204 GLU A O 1
#

Solvent-accessible surface area: 10357 Å² total

Nearest PDB structures (foldseek):
  3l87-assembly1_A  TM=1.005E+00  e=2.156E-42  Streptococcus mutans UA159
  2ai7-assembly1_A  TM=9.901E-01  e=8.629E-34  Streptococcus pneumoniae
  2aie-assembly1_P  TM=9.896E-01  e=1.107E-33  Streptococcus pneumoniae
  2aia-assembly1_A  TM=9.937E-01  e=3.192E-33  Streptococcus pneumoniae
  6ow7-assembly2_Q  TM=9.944E-01  e=8.125E-33  Streptococcus pneumoniae

B-factor: mean 21.45, std 8.68, range [3.41, 50.41]

Sequence (199 aa):
MSAIKTITKASHLIDMNDIIREGHPTLRAVAQDVTFPLNEDDIILGEKMLQFLKNSQDPVTAEKMELRGGVGLAAPQLDISKRIIAVLIPNPEDPPKEAYALKEVMYNPRIIAHSVQDAALADGEGLSVDRVVEGYVIRHSRVTIEYYDKNSDKKKLKLKGYQSIVVQHEIDHTNGIMFFDRINEKNPFEIKEGLLLIE

Secondary structure (DSSP, 8-state):
--HHHHHTSTTPPP-TTSS--TT-GGGTSPPBPPPSSPPHHHHHHHHHHHHHHHHHHSHHHHHHHT----SEEEGGGGT--BSEEEEEEEPPP---SSSEEEEEEEEEEEEEEE-SSEEEETT-------S---S-B-EES-EEEEEE-TT--EEEEEE-HHHHHHHHHHHHHHTT--GGGGB-SS-TT---TT-EEE-